Protein AF-A0A1V5QA98-F1 (afdb_monomer_lite)

Structure (mmCIF, N/CA/C/O backbone):
data_AF-A0A1V5QA98-F1
#
_entry.id   AF-A0A1V5QA98-F1
#
loop_
_atom_site.group_PDB
_atom_site.id
_atom_site.type_symbol
_atom_site.label_atom_id
_atom_site.label_alt_id
_atom_site.label_comp_id
_atom_site.label_asym_id
_atom_site.label_entity_id
_atom_site.label_seq_id
_atom_site.pdbx_PDB_ins_code
_atom_site.Cartn_x
_atom_site.Cartn_y
_atom_site.Cartn_z
_atom_site.occupancy
_atom_site.B_iso_or_equiv
_atom_site.auth_seq_id
_atom_site.auth_comp_id
_atom_site.auth_asym_id
_atom_site.auth_atom_id
_atom_site.pdbx_PDB_model_num
ATOM 1 N N . MET A 1 1 ? -113.337 17.064 33.223 1.00 48.50 1 MET A N 1
ATOM 2 C CA . MET A 1 1 ? -112.033 17.639 33.622 1.00 48.50 1 MET A CA 1
ATOM 3 C C . MET A 1 1 ? -111.839 17.392 35.111 1.00 48.50 1 MET A C 1
ATOM 5 O O . MET A 1 1 ? -112.573 17.973 35.890 1.00 48.50 1 MET A O 1
ATOM 9 N N . SER A 1 2 ? -110.943 16.569 35.632 1.00 51.41 2 SER A N 1
ATOM 10 C CA . SER A 1 2 ? -110.133 15.436 35.157 1.00 51.41 2 SER A CA 1
ATOM 11 C C . SER A 1 2 ? -109.313 15.056 36.398 1.00 51.41 2 SER A C 1
ATOM 13 O O . SER A 1 2 ? -108.539 15.892 36.869 1.00 51.41 2 SER A O 1
ATOM 15 N N . GLU A 1 3 ? -109.482 13.854 36.958 1.00 57.75 3 GLU A N 1
ATOM 16 C CA . GLU A 1 3 ? -108.730 13.384 38.144 1.00 57.75 3 GLU A CA 1
ATOM 17 C C . GLU A 1 3 ? -107.205 13.443 37.961 1.00 57.75 3 GLU A C 1
ATOM 19 O O . GLU A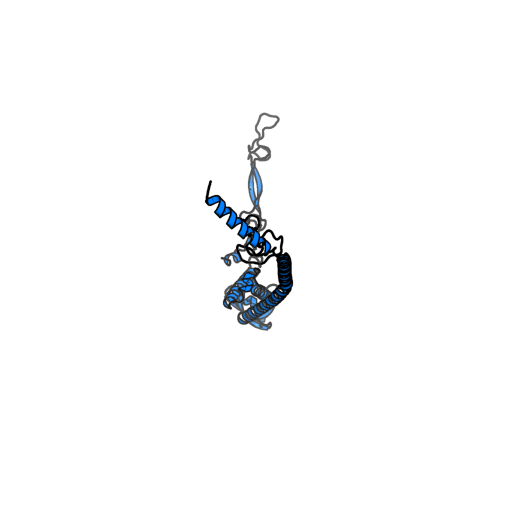 1 3 ? -106.477 13.658 38.928 1.00 57.75 3 GLU A O 1
ATOM 24 N N . GLN A 1 4 ? -106.720 13.392 36.717 1.00 56.00 4 GLN A N 1
ATOM 25 C CA . GLN A 1 4 ? -105.300 13.560 36.392 1.00 56.00 4 GLN A CA 1
ATOM 26 C C . GLN A 1 4 ? -104.729 14.935 36.791 1.00 56.00 4 GLN A C 1
ATOM 28 O O . GLN A 1 4 ? -103.591 15.007 37.239 1.00 56.00 4 GLN A O 1
ATOM 33 N N . ALA A 1 5 ? -105.521 16.015 36.784 1.00 60.53 5 ALA A N 1
ATOM 34 C CA . ALA A 1 5 ? -105.021 17.344 37.166 1.00 60.53 5 ALA A CA 1
ATOM 35 C C . ALA A 1 5 ? -104.724 17.477 38.677 1.00 60.53 5 ALA A C 1
ATOM 37 O O . ALA A 1 5 ? -103.940 18.334 39.088 1.00 60.53 5 ALA A O 1
ATOM 38 N N . LYS A 1 6 ? -105.333 16.633 39.525 1.00 60.50 6 LYS A N 1
ATOM 39 C CA . LYS A 1 6 ? -105.073 16.633 40.976 1.00 60.50 6 LYS A CA 1
ATOM 40 C C . LYS A 1 6 ? -103.838 15.808 41.352 1.00 60.50 6 LYS A C 1
ATOM 42 O O . LYS A 1 6 ? -103.205 16.126 42.359 1.00 60.50 6 LYS A O 1
ATOM 47 N N . ALA A 1 7 ? -103.467 14.808 40.551 1.00 61.69 7 ALA A N 1
ATOM 48 C CA . ALA A 1 7 ? -102.253 14.023 40.777 1.00 61.69 7 ALA A CA 1
ATOM 49 C C . ALA A 1 7 ? -100.989 14.861 40.493 1.00 61.69 7 ALA A C 1
ATOM 51 O O . ALA A 1 7 ? -100.126 14.982 41.366 1.00 61.69 7 ALA A O 1
ATOM 52 N N . ASP A 1 8 ? -100.956 15.569 39.359 1.00 58.66 8 ASP A N 1
ATOM 53 C CA . ASP A 1 8 ? -99.806 16.394 38.947 1.00 58.66 8 ASP A CA 1
ATOM 54 C C . ASP A 1 8 ? -99.556 17.592 39.889 1.00 58.66 8 ASP A C 1
ATOM 56 O O . ASP A 1 8 ? -98.421 18.032 40.101 1.00 58.66 8 ASP A O 1
ATOM 60 N N . SER A 1 9 ? -100.614 18.107 40.524 1.00 60.09 9 SER A N 1
ATOM 61 C CA . SER A 1 9 ? -100.528 19.190 41.513 1.00 60.09 9 SER A CA 1
ATOM 62 C C . SER A 1 9 ? -99.804 18.773 42.800 1.00 60.09 9 SER A C 1
ATOM 64 O O . SER A 1 9 ? -99.110 19.598 43.405 1.00 60.09 9 SER A O 1
ATOM 66 N N . ASN A 1 10 ? -99.960 17.522 43.240 1.00 60.12 10 ASN A N 1
ATOM 67 C CA . ASN A 1 10 ? -99.417 17.066 44.520 1.00 60.12 10 ASN A CA 1
ATOM 68 C C . ASN A 1 10 ? -97.935 16.667 44.400 1.00 60.12 10 ASN A C 1
ATOM 70 O O . ASN A 1 10 ? -97.147 16.881 45.324 1.00 60.12 10 ASN A O 1
ATOM 74 N N . GLU A 1 11 ? -97.525 16.166 43.233 1.00 60.91 11 GLU A N 1
ATOM 75 C CA . GLU A 1 11 ? -96.131 15.812 42.960 1.00 60.91 11 GLU A CA 1
ATOM 76 C C . GLU A 1 11 ? -95.242 17.061 42.833 1.00 60.91 11 GLU A C 1
ATOM 78 O O . GLU A 1 11 ? -94.223 17.156 43.519 1.00 60.91 11 GLU A O 1
ATOM 83 N N . ASN A 1 12 ? -95.699 18.105 42.124 1.00 59.97 12 ASN A N 1
ATOM 84 C CA . ASN A 1 12 ? -94.989 19.393 42.040 1.00 59.97 12 ASN A CA 1
ATOM 85 C C . ASN A 1 12 ? -94.789 20.086 43.404 1.00 59.97 12 ASN A C 1
ATOM 87 O O . ASN A 1 12 ? -93.821 20.831 43.599 1.00 59.97 12 ASN A O 1
ATOM 91 N N . ARG A 1 13 ? -95.674 19.835 44.379 1.00 60.38 13 ARG A N 1
ATOM 92 C CA . ARG A 1 13 ? -95.563 20.405 45.732 1.00 60.38 13 ARG A CA 1
ATOM 93 C C . ARG A 1 13 ? -94.471 19.718 46.561 1.00 60.38 13 ARG A C 1
ATOM 95 O O . ARG A 1 13 ? -93.770 20.399 47.311 1.00 60.38 13 ARG A O 1
ATOM 102 N N . LYS A 1 14 ? -94.267 18.405 46.385 1.00 61.00 14 LYS A N 1
ATOM 103 C CA . LYS A 1 14 ? -93.170 17.658 47.031 1.00 61.00 14 LYS A CA 1
ATOM 104 C C . LYS A 1 14 ? -91.803 18.066 46.479 1.00 61.00 14 LYS A C 1
ATOM 106 O O . LYS A 1 14 ? -90.866 18.243 47.259 1.00 61.00 14 LYS A O 1
ATOM 111 N N . THR A 1 15 ? -91.702 18.303 45.172 1.00 59.44 15 THR A N 1
ATOM 112 C CA . THR A 1 15 ? -90.446 18.716 44.526 1.00 59.44 15 THR A CA 1
ATOM 113 C C . THR A 1 15 ? -89.974 20.091 45.015 1.00 59.44 15 THR A C 1
ATOM 115 O O . THR A 1 15 ? -88.791 20.274 45.304 1.00 59.44 15 THR A O 1
ATOM 118 N N . ASN A 1 16 ? -90.895 21.044 45.214 1.00 60.34 16 ASN A N 1
ATOM 119 C CA . ASN A 1 16 ? -90.561 22.373 45.746 1.00 60.34 16 ASN A CA 1
ATOM 120 C C . ASN A 1 16 ? -90.104 22.352 47.217 1.00 60.34 16 ASN A C 1
ATOM 122 O O . ASN A 1 16 ? -89.224 23.126 47.596 1.00 60.34 16 ASN A O 1
ATOM 126 N N . LEU A 1 17 ? -90.638 21.448 48.047 1.00 60.34 17 LEU A N 1
ATOM 127 C CA . LEU A 1 17 ? -90.219 21.325 49.451 1.00 60.34 17 LEU A CA 1
ATOM 128 C C . LEU A 1 17 ? -88.815 20.713 49.598 1.00 60.34 17 LEU A C 1
ATOM 130 O O . LEU A 1 17 ? -88.064 21.088 50.501 1.00 60.34 17 LEU A O 1
ATOM 134 N N . GLN A 1 18 ? -88.421 19.801 48.706 1.00 58.78 18 GLN A N 1
ATOM 135 C CA . GLN A 1 18 ? -87.079 19.203 48.730 1.00 58.78 18 GLN A CA 1
ATOM 136 C C . GLN A 1 18 ? -85.986 20.181 48.270 1.00 58.78 18 GLN A C 1
ATOM 138 O O . GLN A 1 18 ? -84.889 20.174 48.831 1.00 58.78 18 GLN A O 1
ATOM 143 N N . LEU A 1 19 ? -86.295 21.091 47.338 1.00 59.59 19 LEU A N 1
ATOM 144 C CA . LEU A 1 19 ? -85.376 22.151 46.895 1.00 59.59 19 LEU A CA 1
ATOM 145 C C . LEU A 1 19 ? -84.956 23.108 48.029 1.00 59.59 19 LEU A C 1
ATOM 147 O O . LEU A 1 19 ? -83.845 23.635 48.003 1.00 59.59 19 LEU A O 1
ATOM 151 N N . MET A 1 20 ? -85.787 23.280 49.062 1.00 63.19 20 MET A N 1
ATOM 152 C CA . MET A 1 20 ? -85.478 24.119 50.231 1.00 63.19 20 MET A CA 1
ATOM 153 C C . MET A 1 20 ? -84.418 23.512 51.168 1.00 63.19 20 MET A C 1
ATOM 155 O O . MET A 1 20 ? -83.737 24.244 51.887 1.00 63.19 20 MET A O 1
ATOM 159 N N . HIS A 1 21 ? -84.236 22.188 51.147 1.00 72.75 21 HIS A N 1
ATOM 160 C CA . HIS A 1 21 ? -83.342 21.485 52.074 1.00 72.75 21 HIS A CA 1
ATOM 161 C C . HIS A 1 21 ? -81.903 21.338 51.553 1.00 72.75 21 HIS A C 1
ATOM 163 O O . HIS A 1 21 ? -81.055 20.803 52.265 1.00 72.75 21 HIS A O 1
ATOM 169 N N . GLY A 1 22 ? -81.607 21.820 50.337 1.00 84.81 22 GLY A N 1
ATOM 170 C CA . GLY A 1 22 ? -80.257 21.778 49.766 1.00 84.81 22 GLY A CA 1
ATOM 171 C C . GLY A 1 22 ? -79.741 20.355 49.533 1.00 84.81 22 GLY A C 1
ATOM 172 O O . GLY A 1 22 ? -78.550 20.109 49.678 1.00 84.81 22 GLY A O 1
ATOM 173 N N . IL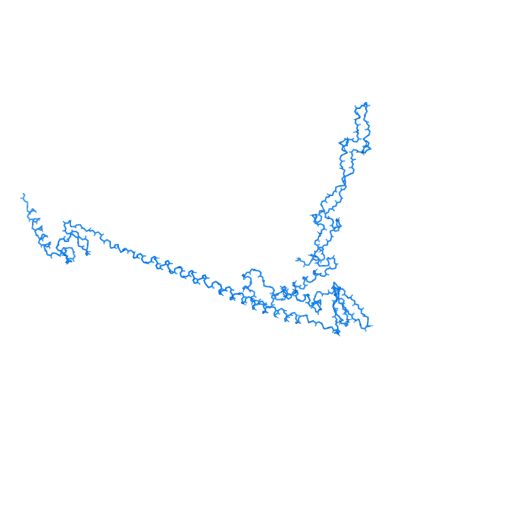E A 1 23 ? -80.621 19.395 49.225 1.00 90.19 23 ILE A N 1
ATOM 174 C CA . ILE A 1 23 ? -80.256 17.997 48.951 1.00 90.19 23 ILE A CA 1
ATOM 175 C C . ILE A 1 23 ? -80.616 17.668 47.502 1.00 90.19 23 ILE A C 1
ATOM 177 O O . ILE A 1 23 ? -81.712 17.968 47.035 1.00 90.19 23 ILE A O 1
ATOM 181 N N . CYS A 1 24 ? -79.689 17.051 46.768 1.00 88.06 24 CYS A N 1
ATOM 182 C CA . CYS A 1 24 ? -79.9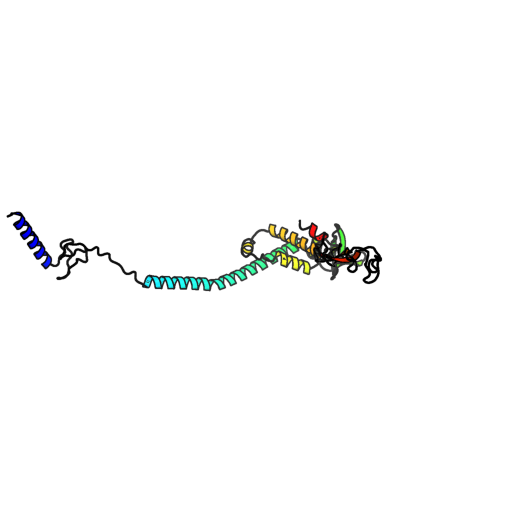08 16.670 45.377 1.00 88.06 24 CYS A CA 1
ATOM 183 C C . CYS A 1 24 ? -80.897 15.505 45.283 1.00 88.06 24 CYS A C 1
ATOM 185 O O . CYS A 1 24 ? -80.606 14.441 45.830 1.00 88.06 24 CYS A O 1
ATOM 187 N N . PRO A 1 25 ? -82.001 15.640 44.526 1.00 88.12 25 PRO A N 1
ATOM 188 C CA . PRO A 1 25 ? -83.010 14.588 44.439 1.00 88.12 25 PRO A CA 1
ATOM 189 C C . PRO A 1 25 ? -82.505 13.332 43.715 1.00 88.12 25 PRO A C 1
ATOM 191 O O . PRO A 1 25 ? -83.017 12.248 43.953 1.00 88.12 25 PRO A O 1
ATOM 194 N N . ALA A 1 26 ? -81.483 13.441 42.857 1.00 90.19 26 ALA A N 1
ATOM 195 C CA . ALA A 1 26 ? -80.964 12.281 42.128 1.00 90.19 26 ALA A CA 1
ATOM 196 C C . ALA A 1 26 ? -79.916 11.461 42.891 1.00 90.19 26 ALA A C 1
ATOM 198 O O . ALA A 1 26 ? -79.805 10.267 42.640 1.00 90.19 26 ALA A O 1
ATOM 199 N N . CYS A 1 27 ? -79.093 12.076 43.746 1.00 91.62 27 CYS A N 1
ATOM 200 C CA . CYS A 1 27 ? -77.969 11.377 44.393 1.00 91.62 27 CYS A CA 1
ATOM 201 C C . CYS A 1 27 ? -77.855 11.609 45.905 1.00 91.62 27 CYS A C 1
ATOM 203 O O . CYS A 1 27 ? -76.914 11.115 46.522 1.00 91.62 27 CYS A O 1
ATOM 205 N N . GLY A 1 28 ? -78.753 12.396 46.502 1.00 90.94 28 GLY A N 1
ATOM 206 C CA . GLY A 1 28 ? -78.770 12.676 47.940 1.00 90.94 28 GLY A CA 1
ATOM 207 C C . GLY A 1 28 ? -77.642 13.582 48.448 1.00 90.94 28 GLY A C 1
ATOM 208 O O . GLY A 1 28 ? -77.517 13.782 49.652 1.00 90.94 28 GLY A O 1
ATOM 209 N N . ALA A 1 29 ? -76.799 14.140 47.573 1.00 91.56 29 ALA A N 1
ATOM 210 C CA . ALA A 1 29 ? -75.710 15.022 47.995 1.00 91.56 29 ALA A CA 1
ATOM 211 C C . ALA A 1 29 ? -76.240 16.370 48.507 1.00 91.56 29 ALA A C 1
ATOM 213 O O . ALA A 1 29 ? -77.097 16.976 47.862 1.00 91.56 29 ALA A O 1
ATOM 214 N N . ARG A 1 30 ? -75.695 16.859 49.628 1.00 91.62 30 ARG A N 1
ATOM 215 C CA . ARG A 1 30 ? -75.955 18.218 50.125 1.00 91.62 30 ARG A CA 1
ATOM 216 C C . ARG A 1 30 ? -75.214 19.252 49.268 1.00 91.62 30 ARG A C 1
ATOM 218 O O . ARG A 1 30 ? -74.065 19.021 48.902 1.00 91.62 30 ARG A O 1
ATOM 225 N N . PHE A 1 31 ? -75.860 20.368 48.954 1.00 87.56 31 PHE A N 1
ATOM 226 C CA . PHE A 1 31 ? -75.283 21.509 48.242 1.00 87.56 31 PHE A CA 1
ATOM 227 C C . PHE A 1 31 ? -75.792 22.833 48.833 1.00 87.56 31 PHE A C 1
ATOM 229 O O . PHE A 1 31 ? -76.850 22.883 49.461 1.00 87.56 31 PHE A O 1
ATOM 236 N N . GLU A 1 32 ? -75.031 23.911 48.646 1.00 87.12 32 GLU A N 1
ATOM 237 C CA . GLU A 1 32 ? -75.364 25.234 49.188 1.00 87.12 32 GLU A CA 1
ATOM 238 C C . GLU A 1 32 ? -76.615 25.831 48.529 1.00 87.12 32 GLU A C 1
ATOM 240 O O . GLU A 1 32 ? -76.865 25.645 47.331 1.00 87.12 32 GLU A O 1
ATOM 245 N N . ARG A 1 33 ? -77.416 26.573 49.309 1.00 82.94 33 ARG A N 1
ATOM 246 C CA . ARG A 1 33 ? -78.655 27.201 48.823 1.00 82.94 33 ARG A CA 1
ATOM 247 C C . ARG A 1 33 ? -78.352 28.099 47.619 1.00 82.94 33 ARG A C 1
ATOM 249 O O . ARG A 1 33 ? -77.487 28.960 47.686 1.00 82.94 33 ARG A O 1
ATOM 256 N N . GLY A 1 34 ? -79.083 27.894 46.524 1.00 84.06 34 GLY A N 1
ATOM 257 C CA . GLY A 1 34 ? -78.890 28.623 45.264 1.00 84.06 34 GLY A CA 1
ATOM 258 C C . GLY A 1 34 ? -78.064 27.882 44.207 1.00 84.06 34 GLY A C 1
ATOM 259 O O . GLY A 1 34 ? -78.060 28.302 43.051 1.00 84.06 34 GLY A O 1
ATOM 260 N N . THR A 1 35 ? -77.437 26.749 44.541 1.00 86.88 35 THR A N 1
ATOM 261 C CA . THR A 1 35 ? -76.707 25.941 43.551 1.00 86.88 35 THR A CA 1
ATOM 262 C C . THR A 1 35 ? -77.676 25.307 42.546 1.00 86.88 35 THR A C 1
ATOM 264 O O . THR A 1 35 ? -78.580 24.560 42.915 1.00 86.88 35 THR A O 1
ATOM 267 N N . ILE A 1 36 ? -77.484 25.595 41.255 1.00 90.06 36 ILE A N 1
ATOM 268 C CA . ILE A 1 36 ? -78.380 25.141 40.175 1.00 90.06 36 ILE A CA 1
ATOM 269 C C . ILE A 1 36 ? -78.005 23.740 39.667 1.00 90.06 36 ILE A C 1
ATOM 271 O O . ILE A 1 36 ? -78.862 23.037 39.139 1.00 90.06 36 ILE A O 1
ATOM 275 N N . ILE A 1 37 ? -76.750 23.306 39.822 1.00 90.94 37 ILE A N 1
ATOM 276 C CA . ILE A 1 37 ? -76.247 22.027 39.299 1.00 90.94 37 ILE A CA 1
ATOM 277 C C . ILE A 1 37 ? -75.548 21.249 40.413 1.00 90.94 37 ILE A C 1
ATOM 279 O O . ILE A 1 37 ? -74.638 21.759 41.060 1.00 90.94 37 ILE A O 1
ATOM 283 N N . CYS A 1 38 ? -75.935 19.990 40.623 1.00 88.62 38 CYS A N 1
ATOM 284 C CA . CYS A 1 38 ? -75.256 19.119 41.573 1.00 88.62 38 CYS A CA 1
ATOM 285 C C . CYS A 1 38 ? -73.865 18.740 41.051 1.00 88.62 38 CYS A C 1
ATOM 287 O O . CYS A 1 38 ? -73.748 18.020 40.062 1.00 88.62 38 CYS A O 1
ATOM 289 N N . ILE A 1 39 ? -72.814 19.148 41.762 1.00 87.62 39 ILE A N 1
ATOM 290 C CA . ILE A 1 39 ? -71.413 18.875 41.391 1.00 87.62 39 ILE A CA 1
ATOM 291 C C . ILE A 1 39 ? -71.108 17.364 41.389 1.00 87.62 39 ILE A C 1
ATOM 293 O O . ILE A 1 39 ? -70.242 16.903 40.654 1.00 87.62 39 ILE A O 1
ATOM 297 N N . ARG A 1 40 ? -71.846 16.566 42.177 1.00 88.12 40 ARG A N 1
ATOM 298 C CA . ARG A 1 40 ? -71.600 15.122 42.311 1.00 88.12 40 ARG A CA 1
ATOM 299 C C . ARG A 1 40 ? -72.166 14.290 41.158 1.00 88.12 40 ARG A C 1
ATOM 301 O O . ARG A 1 40 ? -71.572 13.280 40.806 1.00 88.12 40 ARG A O 1
ATOM 308 N N . CYS A 1 41 ? -73.321 14.664 40.604 1.00 90.12 41 CYS A N 1
ATOM 309 C CA . CYS A 1 41 ? -74.001 13.866 39.570 1.00 90.12 41 CYS A CA 1
ATOM 310 C C . CYS A 1 41 ? -74.356 14.640 38.291 1.00 90.12 41 CYS A C 1
ATOM 312 O O . CYS A 1 41 ? -74.926 14.060 37.368 1.00 90.12 41 CYS A O 1
ATOM 314 N N . GLY A 1 42 ? -74.066 15.942 38.236 1.00 90.00 42 GLY A N 1
ATOM 315 C CA . GLY A 1 42 ? -74.329 16.803 37.083 1.00 90.00 42 GLY A CA 1
ATOM 316 C C . GLY A 1 42 ? -75.802 17.168 36.867 1.00 90.00 42 GLY A C 1
ATOM 317 O O . GLY A 1 42 ? -76.128 17.792 35.860 1.00 90.00 42 GLY A O 1
ATOM 318 N N . LEU A 1 43 ? -76.721 16.794 37.767 1.00 91.62 43 LEU A N 1
ATOM 319 C CA . LEU A 1 43 ? -78.140 17.134 37.623 1.00 91.62 43 LEU A CA 1
ATOM 320 C C . LEU A 1 43 ? -78.369 18.632 37.844 1.00 91.62 43 LEU A C 1
ATOM 322 O O . LEU A 1 43 ? -78.053 19.154 38.913 1.00 91.62 43 LEU A O 1
ATOM 326 N N . ASN A 1 44 ? -78.997 19.298 36.879 1.00 91.94 44 ASN A N 1
ATOM 327 C CA . ASN A 1 44 ? -79.533 20.635 37.071 1.00 91.94 44 ASN A CA 1
ATOM 328 C C . ASN A 1 44 ? -80.875 20.557 37.802 1.00 91.94 44 ASN A C 1
ATOM 330 O O . ASN A 1 44 ? -81.857 20.045 37.268 1.00 91.94 44 ASN A O 1
ATOM 334 N N . VAL A 1 45 ? -80.909 21.062 39.032 1.00 87.81 45 VAL A N 1
ATOM 335 C CA . VAL A 1 45 ? -82.064 20.937 39.932 1.00 87.81 45 VAL A CA 1
ATOM 336 C C . VAL A 1 45 ? -83.250 21.792 39.485 1.00 87.81 45 VAL A C 1
ATOM 338 O O . VAL A 1 45 ? -84.375 21.490 39.863 1.00 87.81 45 VAL A O 1
ATOM 341 N N . LYS A 1 46 ? -83.023 22.825 38.658 1.00 88.25 46 LYS A N 1
ATOM 342 C CA . LYS A 1 46 ? -84.102 23.647 38.087 1.00 88.25 46 LYS A CA 1
ATOM 343 C C . LYS A 1 46 ? -84.741 23.006 36.858 1.00 88.25 46 LYS A C 1
ATOM 345 O O . LYS A 1 46 ? -85.944 23.130 36.677 1.00 88.25 46 LYS A O 1
ATOM 350 N N . THR A 1 47 ? -83.950 22.371 35.992 1.00 89.62 47 THR A N 1
ATOM 351 C CA . THR A 1 47 ? -84.440 21.866 34.693 1.00 89.62 47 THR A CA 1
ATOM 352 C C . THR A 1 47 ? -84.627 20.352 34.641 1.00 89.62 47 THR A C 1
ATOM 354 O O . THR A 1 47 ? -85.156 19.846 33.656 1.00 89.62 47 THR A O 1
ATOM 357 N N . GLY A 1 48 ? -84.143 19.611 35.641 1.00 89.50 48 GLY A N 1
ATOM 358 C CA . GLY A 1 48 ? -84.148 18.145 35.664 1.00 89.50 48 GLY A CA 1
ATOM 359 C C . GLY A 1 48 ? -83.171 17.489 34.678 1.00 89.50 48 GLY A C 1
ATOM 360 O O . GLY A 1 48 ? -83.028 16.268 34.673 1.00 89.50 48 GLY A O 1
ATOM 361 N N . LYS A 1 49 ? -82.459 18.266 33.848 1.00 92.44 49 LYS A N 1
ATOM 362 C CA . LYS A 1 49 ? -81.508 17.737 32.860 1.00 92.44 49 LYS A CA 1
ATOM 363 C C . LYS A 1 49 ? -80.153 17.447 33.507 1.00 92.44 49 LYS A C 1
ATOM 365 O O . LYS A 1 49 ? -79.639 18.253 34.283 1.00 92.44 49 LYS A O 1
ATOM 370 N N . ARG A 1 50 ? -79.547 16.305 33.172 1.00 89.00 50 ARG A N 1
ATOM 371 C CA . ARG A 1 50 ? -78.170 15.972 33.572 1.00 89.00 50 ARG A CA 1
ATOM 372 C C . ARG A 1 50 ? -77.179 16.564 32.578 1.00 89.00 50 ARG A C 1
ATOM 374 O O . ARG A 1 50 ? -77.263 16.298 31.383 1.00 89.00 50 ARG A O 1
ATOM 381 N N . PHE A 1 51 ? -76.219 17.322 33.084 1.00 86.12 51 PHE A N 1
ATOM 382 C CA . PHE A 1 51 ? -75.046 17.745 32.338 1.00 86.12 51 PHE A CA 1
ATOM 383 C C . PHE A 1 51 ? -73.946 16.703 32.530 1.00 86.12 51 PHE A C 1
ATOM 385 O O . PHE A 1 51 ? -73.652 16.303 33.656 1.00 86.12 51 PHE A O 1
ATOM 392 N N . GLN A 1 52 ? -73.324 16.258 31.438 1.00 82.44 52 GLN A N 1
ATOM 393 C CA . GLN A 1 52 ? -72.106 15.457 31.528 1.00 82.44 52 GLN A CA 1
ATOM 394 C C . GLN A 1 52 ? -70.952 16.370 31.947 1.00 82.44 52 GLN A C 1
ATOM 396 O O . GLN A 1 52 ? -70.257 16.948 31.113 1.00 82.44 52 GLN A O 1
ATOM 401 N N . THR A 1 53 ? -70.744 16.512 33.253 1.00 70.19 53 THR A N 1
ATOM 402 C CA . THR A 1 53 ? -69.552 17.159 33.796 1.00 70.19 53 THR A CA 1
ATOM 403 C C . THR A 1 53 ? -68.369 16.213 33.603 1.00 70.19 53 THR A C 1
ATOM 405 O O . THR A 1 53 ? -68.087 15.366 34.449 1.00 70.19 53 THR A O 1
ATOM 408 N N . ARG A 1 54 ? -67.678 16.307 32.461 1.00 74.38 54 ARG A N 1
ATOM 409 C CA . ARG A 1 54 ? -66.348 15.704 32.333 1.00 74.38 54 ARG A CA 1
ATOM 410 C C . ARG A 1 54 ? -65.379 16.595 33.094 1.00 74.38 54 ARG A C 1
ATOM 412 O O . ARG A 1 54 ? -65.170 17.742 32.704 1.00 74.38 54 ARG A O 1
ATOM 419 N N . PHE A 1 55 ? -64.794 16.073 34.168 1.00 69.69 55 PHE A N 1
ATOM 420 C CA . PHE A 1 55 ? -63.649 16.709 34.807 1.00 69.69 55 PHE A CA 1
ATOM 421 C C . PHE A 1 55 ? -62.514 16.768 33.780 1.00 69.69 55 PHE A C 1
ATOM 423 O O . PHE A 1 55 ? -61.819 15.783 33.539 1.00 69.69 55 PHE A O 1
ATOM 430 N N . ARG A 1 56 ? -62.352 17.919 33.124 1.00 62.47 56 ARG A N 1
ATOM 431 C CA . ARG A 1 56 ? -61.134 18.235 32.383 1.00 62.47 56 ARG A CA 1
ATOM 432 C C . ARG A 1 56 ? -60.105 18.616 33.439 1.00 62.47 56 ARG A C 1
ATOM 434 O O . ARG A 1 56 ? -60.037 19.766 33.854 1.00 62.47 56 ARG A O 1
ATOM 441 N N . ALA A 1 57 ? -59.352 17.632 33.923 1.00 65.00 57 ALA A N 1
ATOM 442 C CA . ALA A 1 57 ? -58.094 17.941 34.579 1.00 65.00 57 ALA A CA 1
ATOM 443 C C . ALA A 1 57 ? -57.234 18.634 33.517 1.00 65.00 57 ALA A C 1
ATOM 445 O O . ALA A 1 57 ? -56.840 17.997 32.538 1.00 65.00 57 ALA A O 1
ATOM 446 N N . GLU A 1 58 ? -57.025 19.946 33.641 1.00 62.69 58 GLU A N 1
ATOM 447 C CA . GLU A 1 58 ? -56.032 20.616 32.811 1.00 62.69 58 GLU A CA 1
ATOM 448 C C . GLU A 1 58 ? -54.698 19.911 33.065 1.00 62.69 58 GLU A C 1
ATOM 450 O O . GLU A 1 58 ? -54.266 19.825 34.222 1.00 62.69 58 GLU A O 1
ATOM 455 N N . PRO A 1 59 ? -54.062 19.328 32.033 1.00 61.19 59 PRO A N 1
ATOM 456 C CA . PRO A 1 59 ? -52.774 18.692 32.220 1.00 61.19 59 PRO A CA 1
ATOM 457 C C . PRO A 1 59 ? -51.820 19.766 32.738 1.00 61.19 59 PRO A C 1
ATOM 459 O O . PRO A 1 59 ? -51.525 20.731 32.033 1.00 61.19 59 PRO A O 1
ATOM 462 N N . ARG A 1 60 ? -51.382 19.621 33.997 1.00 62.28 60 ARG A N 1
ATOM 463 C CA . ARG A 1 60 ? -50.411 20.505 34.653 1.00 62.28 60 ARG A CA 1
ATOM 464 C C . ARG A 1 60 ? -49.259 20.759 33.677 1.00 62.28 60 ARG A C 1
ATOM 466 O O . ARG A 1 60 ? -48.481 19.849 33.392 1.00 62.28 60 ARG A O 1
ATOM 473 N N . GLN A 1 61 ? -49.146 21.992 33.179 1.00 69.75 61 GLN A N 1
ATOM 474 C CA . GLN A 1 61 ? -48.172 22.391 32.149 1.00 69.75 61 GLN A CA 1
ATOM 475 C C . GLN A 1 61 ? -46.712 22.066 32.527 1.00 69.75 61 GLN A C 1
ATOM 477 O O . GLN A 1 61 ? -45.866 21.901 31.650 1.00 69.75 61 GLN A O 1
ATOM 482 N N . TRP A 1 62 ? -46.435 21.875 33.820 1.00 71.88 62 TRP A N 1
ATOM 483 C CA . TRP A 1 62 ? -45.144 21.440 34.353 1.00 71.88 62 TRP A CA 1
ATOM 484 C C . TRP A 1 62 ? -44.630 20.121 33.752 1.00 71.88 62 TRP A C 1
ATOM 486 O O . TRP A 1 62 ? -43.421 19.971 33.591 1.00 71.88 62 TRP A O 1
ATOM 496 N N . GLY A 1 63 ? -45.505 19.190 33.351 1.00 77.19 63 GLY A N 1
ATOM 497 C CA . GLY A 1 63 ? -45.074 17.895 32.803 1.00 77.19 63 GLY A CA 1
ATOM 498 C C . GLY A 1 63 ? -44.229 18.011 31.526 1.00 77.19 63 GLY A C 1
ATOM 499 O O . GLY A 1 63 ? -43.285 17.248 31.336 1.00 77.19 63 GLY A O 1
ATOM 500 N N . ARG A 1 64 ? -44.510 19.006 30.671 1.00 81.88 64 ARG A N 1
ATOM 501 C CA . ARG A 1 64 ? -43.742 19.233 29.434 1.00 81.88 64 ARG A CA 1
ATOM 502 C C . ARG A 1 64 ? -42.382 19.874 29.698 1.00 81.88 64 ARG A C 1
ATOM 504 O O . ARG A 1 64 ? -41.405 19.477 29.072 1.00 81.88 64 ARG A O 1
ATOM 511 N N . ALA A 1 65 ? -42.316 20.823 30.630 1.00 85.31 65 ALA A N 1
ATOM 512 C CA . ALA A 1 65 ? -41.062 21.476 30.997 1.00 85.31 65 ALA A CA 1
ATOM 513 C C . ALA A 1 65 ? -40.079 20.481 31.636 1.00 85.31 65 ALA A C 1
ATOM 515 O O . ALA A 1 65 ? -38.908 20.456 31.266 1.00 85.31 65 ALA A O 1
ATOM 516 N N . PHE A 1 66 ? -40.568 19.603 32.520 1.00 87.75 66 PHE A N 1
ATOM 517 C CA . PHE A 1 66 ? -39.741 18.547 33.107 1.00 87.75 66 PHE A CA 1
ATOM 518 C C . PHE A 1 66 ? -39.224 17.554 32.067 1.00 87.75 66 PHE A C 1
ATOM 520 O O . PHE A 1 66 ? -38.040 17.225 32.087 1.00 87.75 66 PHE A O 1
ATOM 527 N N . LEU A 1 67 ? -40.074 17.112 31.134 1.00 88.94 67 LEU A N 1
ATOM 528 C CA . LEU A 1 67 ? -39.636 16.234 30.047 1.00 88.94 67 LEU A CA 1
ATOM 529 C C . LEU A 1 67 ? -38.561 16.904 29.184 1.00 88.94 67 LEU A C 1
ATOM 531 O O . LEU A 1 67 ? -37.533 16.290 28.917 1.00 88.94 67 LEU A O 1
ATOM 535 N N . ALA A 1 68 ? -38.752 18.169 28.800 1.00 90.94 68 ALA A N 1
ATOM 536 C CA . ALA A 1 68 ? -37.765 18.905 28.011 1.00 90.94 68 ALA A CA 1
ATOM 537 C C . ALA A 1 68 ? -36.420 19.045 28.747 1.00 90.94 68 ALA A C 1
ATOM 539 O O . ALA A 1 68 ? -35.370 18.775 28.164 1.00 90.94 68 ALA A O 1
ATOM 540 N N . ALA A 1 69 ? -36.445 19.402 30.035 1.00 93.31 69 ALA A N 1
ATOM 541 C CA . ALA A 1 69 ? -35.240 19.504 30.854 1.00 93.31 69 ALA A CA 1
ATOM 542 C C . ALA A 1 69 ? -34.524 18.151 31.007 1.00 93.31 69 ALA A C 1
ATOM 544 O O . ALA A 1 69 ? -33.301 18.088 30.905 1.00 93.31 69 ALA A O 1
ATOM 545 N N . PHE A 1 70 ? -35.276 17.062 31.190 1.00 94.38 70 PHE A N 1
ATOM 546 C CA . PHE A 1 70 ? -34.719 15.712 31.263 1.00 94.38 70 PHE A CA 1
ATOM 547 C C . PHE A 1 70 ? -34.034 15.305 29.953 1.00 94.38 70 PHE A C 1
ATOM 549 O O . PHE A 1 70 ? -32.892 14.852 29.978 1.00 94.38 70 PHE A O 1
ATOM 556 N N . PHE A 1 71 ? -34.680 15.520 28.803 1.00 95.62 71 PHE A N 1
ATOM 557 C CA . PHE A 1 71 ? -34.073 15.234 27.499 1.00 95.62 71 PHE A CA 1
ATOM 558 C C . PHE A 1 71 ? -32.798 16.051 27.269 1.00 95.62 71 PHE A C 1
ATOM 560 O O . PHE A 1 71 ? -31.792 15.490 26.838 1.00 95.62 71 PHE A O 1
ATOM 567 N N . LEU A 1 72 ? -32.802 17.344 27.607 1.00 96.12 72 LEU A N 1
ATOM 568 C CA . LEU A 1 72 ? -31.606 18.185 27.515 1.00 96.12 72 LEU A CA 1
ATOM 569 C C . LEU A 1 72 ? -30.475 17.675 28.414 1.00 96.12 72 LEU A C 1
ATOM 571 O O . LEU A 1 72 ? -29.327 17.637 27.975 1.00 96.12 72 LEU A O 1
ATOM 575 N N . ALA A 1 73 ? -30.785 17.229 29.632 1.00 95.44 73 ALA A N 1
ATOM 576 C CA . ALA A 1 73 ? -29.797 16.642 30.532 1.00 95.44 73 ALA A CA 1
ATOM 577 C C . ALA A 1 73 ? -29.216 15.330 29.975 1.00 95.44 73 ALA A C 1
ATOM 579 O O . ALA A 1 73 ? -28.000 15.152 29.987 1.00 95.44 73 ALA A O 1
ATOM 580 N N . VAL A 1 74 ? -30.050 14.436 29.431 1.00 95.81 74 VAL A N 1
ATOM 581 C CA . VAL A 1 74 ? -29.593 13.181 28.805 1.00 95.81 74 VAL A CA 1
ATOM 582 C C . VAL A 1 74 ? -28.694 13.461 27.600 1.00 95.81 74 VAL A C 1
ATOM 584 O O . VAL A 1 74 ? -27.626 12.862 27.485 1.00 95.81 74 VAL A O 1
ATOM 587 N N . VAL A 1 75 ? -29.078 14.404 26.735 1.00 96.56 75 VAL A N 1
ATOM 588 C CA . VAL A 1 75 ? -28.256 14.817 25.587 1.00 96.56 75 VAL A CA 1
ATOM 589 C C . VAL A 1 75 ? -26.936 15.424 26.060 1.00 96.56 75 VAL A C 1
ATOM 591 O O . VAL A 1 75 ? -25.887 15.058 25.539 1.00 96.56 75 VAL A O 1
ATOM 594 N N . ALA A 1 76 ? -26.950 16.287 27.078 1.00 94.81 76 ALA A N 1
ATOM 595 C CA . ALA A 1 76 ? -25.731 16.872 27.631 1.00 94.81 76 ALA A CA 1
ATOM 596 C C . ALA A 1 76 ? -24.784 15.803 28.205 1.00 94.81 76 ALA A C 1
ATOM 598 O O . ALA A 1 76 ? -23.582 15.858 27.954 1.00 94.81 76 ALA A O 1
ATOM 599 N N . VAL A 1 77 ? -25.310 14.798 28.916 1.00 95.38 77 VAL A N 1
ATOM 600 C CA . VAL A 1 77 ? -24.518 13.669 29.436 1.00 95.38 77 VAL A CA 1
ATOM 601 C C . VAL A 1 77 ? -23.955 12.812 28.301 1.00 95.38 77 VAL A C 1
ATOM 603 O O . VAL A 1 77 ? -22.779 12.451 28.348 1.00 95.38 77 VAL A O 1
ATOM 606 N N . ALA A 1 78 ? -24.751 12.522 27.269 1.00 94.00 78 ALA A N 1
ATOM 607 C CA . ALA A 1 78 ? -24.299 11.777 26.097 1.00 94.00 78 ALA A CA 1
ATOM 608 C C . ALA A 1 78 ? -23.193 12.531 25.340 1.00 94.00 78 ALA A C 1
ATOM 610 O O . ALA A 1 78 ? -22.163 11.954 25.014 1.00 94.00 78 ALA A O 1
ATOM 611 N N . VAL A 1 79 ? -23.347 13.838 25.126 1.00 95.00 79 VAL A N 1
ATOM 612 C CA . VAL A 1 79 ? -22.325 14.671 24.473 1.00 95.00 79 VAL A CA 1
ATOM 613 C C . VAL A 1 79 ? -21.063 14.773 25.335 1.00 95.00 79 VAL A C 1
ATOM 615 O O . VAL A 1 79 ? -19.953 14.672 24.818 1.00 95.00 79 VAL A O 1
ATOM 618 N N . ALA A 1 80 ? -21.203 14.906 26.656 1.00 92.75 80 ALA A N 1
ATOM 619 C CA . ALA A 1 80 ? -20.070 14.967 27.578 1.00 92.75 80 ALA A CA 1
ATOM 620 C C . ALA A 1 80 ? -19.328 13.624 27.733 1.00 92.75 80 ALA A C 1
ATOM 622 O O . ALA A 1 80 ? -18.164 13.613 28.150 1.00 92.75 80 ALA A O 1
ATOM 623 N N . SER A 1 81 ? -19.961 12.489 27.414 1.00 92.06 81 SER A N 1
ATOM 624 C CA . SER A 1 81 ? -19.321 11.169 27.461 1.00 92.06 81 SER A CA 1
ATOM 625 C C . SER A 1 81 ? -18.547 10.830 26.184 1.00 92.06 81 SER A C 1
ATOM 627 O O . SER A 1 81 ? -17.543 10.122 26.279 1.00 92.06 81 SER A O 1
ATOM 629 N N . VAL A 1 82 ? -18.914 11.402 25.027 1.00 93.81 82 VAL A N 1
ATOM 630 C CA . VAL A 1 82 ? -18.195 11.233 23.748 1.00 93.81 82 VAL A CA 1
ATOM 631 C C . VAL A 1 82 ? -16.678 11.451 23.875 1.00 93.81 82 VAL A C 1
ATOM 633 O O . VAL A 1 82 ? -15.943 10.530 23.529 1.00 93.81 82 VAL A O 1
ATOM 636 N N . PRO A 1 83 ? -16.147 12.571 24.410 1.00 92.50 83 PRO A N 1
ATOM 637 C CA . PRO A 1 83 ? -14.697 12.782 24.469 1.00 92.50 83 PRO A CA 1
ATOM 638 C C . PRO A 1 83 ? -13.975 11.791 25.394 1.00 92.50 83 PRO A C 1
ATOM 640 O O . PRO A 1 83 ? -12.826 11.434 25.133 1.00 92.50 83 PRO A O 1
ATOM 643 N N . ARG A 1 84 ? -14.638 11.308 26.457 1.00 92.12 84 ARG A N 1
ATOM 644 C CA . ARG A 1 84 ? -14.087 10.237 27.305 1.00 92.12 84 ARG A CA 1
ATOM 645 C C . ARG A 1 84 ? -14.047 8.911 26.551 1.00 92.12 84 ARG A C 1
ATOM 647 O O . ARG A 1 84 ? -13.032 8.225 26.610 1.00 92.12 84 ARG A O 1
ATOM 654 N N . GLY A 1 85 ? -15.116 8.592 25.819 1.00 93.12 85 GLY A N 1
ATOM 655 C CA . GLY A 1 85 ? -15.189 7.417 24.953 1.00 93.12 85 GLY A CA 1
ATOM 656 C C . GLY A 1 85 ? -14.120 7.437 23.861 1.00 93.12 85 GLY A C 1
ATOM 657 O O . GLY A 1 85 ? -13.441 6.436 23.673 1.00 93.12 85 GLY A O 1
ATOM 658 N N . VAL A 1 86 ? -13.903 8.587 23.215 1.00 91.81 86 VAL A N 1
ATOM 659 C CA . VAL A 1 86 ? -12.873 8.769 22.177 1.00 91.81 86 VAL A CA 1
ATOM 660 C C . VAL A 1 86 ? -11.468 8.568 22.746 1.00 91.81 86 VAL A C 1
ATOM 662 O O . VAL A 1 86 ? -10.723 7.759 22.209 1.00 91.81 86 VAL A O 1
ATOM 665 N N . ARG A 1 87 ? -11.113 9.206 23.871 1.00 93.00 87 ARG A N 1
ATOM 666 C CA . ARG A 1 87 ? -9.782 9.024 24.492 1.00 93.00 87 ARG A CA 1
ATOM 667 C C . ARG A 1 87 ? -9.531 7.598 24.976 1.00 93.00 87 ARG A C 1
ATOM 669 O O . ARG A 1 87 ? -8.412 7.095 24.866 1.00 93.00 87 ARG A O 1
ATOM 676 N N . TRP A 1 88 ? -10.559 6.960 25.536 1.00 92.81 88 TRP A N 1
ATOM 677 C CA . TRP A 1 88 ? -10.488 5.558 25.937 1.00 92.81 88 TRP A CA 1
ATOM 678 C C . TRP A 1 88 ? -10.284 4.658 24.715 1.00 92.81 88 TRP A C 1
ATOM 680 O O . TRP A 1 88 ? -9.408 3.795 24.729 1.00 92.81 88 TRP A O 1
ATOM 690 N N . TYR A 1 89 ? -11.030 4.912 23.639 1.00 88.19 89 TYR A N 1
ATOM 691 C CA . TYR A 1 89 ? -10.914 4.190 22.379 1.00 88.19 89 TYR A CA 1
ATOM 692 C C . TYR A 1 89 ? -9.528 4.367 21.746 1.00 88.19 89 TYR A C 1
ATOM 694 O O . TYR A 1 89 ? -8.889 3.374 21.432 1.00 88.19 89 TYR A O 1
ATOM 702 N N . GLU A 1 90 ? -9.010 5.592 21.634 1.00 90.56 90 GLU A N 1
ATOM 703 C CA . GLU A 1 90 ? -7.664 5.867 21.106 1.00 90.56 90 GLU A CA 1
ATOM 704 C C . GLU A 1 90 ? -6.573 5.144 21.904 1.00 90.56 90 GLU A C 1
ATOM 706 O O . GLU A 1 90 ? -5.724 4.469 21.323 1.00 90.56 90 GLU A O 1
ATOM 711 N N . SER A 1 91 ? -6.636 5.215 23.237 1.00 92.19 91 SER A N 1
ATOM 712 C CA . SER A 1 91 ? -5.706 4.494 24.116 1.00 92.19 91 SER A CA 1
ATOM 713 C C . SER A 1 91 ? -5.782 2.980 23.908 1.00 92.19 91 SER A C 1
ATOM 715 O O . SER A 1 91 ? -4.754 2.308 23.839 1.00 92.19 91 SER A O 1
ATOM 717 N N . ARG A 1 92 ? -6.998 2.432 23.779 1.00 90.12 92 ARG A N 1
ATOM 718 C CA . ARG A 1 92 ? -7.206 1.000 23.547 1.00 90.12 92 ARG A CA 1
ATOM 719 C C . ARG A 1 92 ? -6.697 0.571 22.174 1.00 90.12 92 ARG A C 1
ATOM 721 O O . ARG A 1 92 ? -6.087 -0.487 22.077 1.00 90.12 92 ARG A O 1
ATOM 728 N N . MET A 1 93 ? -6.911 1.387 21.145 1.00 87.19 93 MET A N 1
ATOM 729 C CA . MET A 1 93 ? -6.427 1.111 19.795 1.00 87.19 93 MET A CA 1
ATOM 730 C C . MET A 1 93 ? -4.902 1.117 19.732 1.00 87.19 93 MET A C 1
ATOM 732 O O . MET A 1 93 ? -4.336 0.207 19.139 1.00 87.19 93 MET A O 1
ATOM 736 N N . LYS A 1 94 ? -4.245 2.073 20.400 1.00 90.31 94 LYS A N 1
ATOM 737 C CA . LYS A 1 94 ? -2.782 2.104 20.492 1.00 90.31 94 LYS A CA 1
ATOM 738 C C . LYS A 1 94 ? -2.230 0.862 21.195 1.00 90.31 94 LYS A C 1
ATOM 740 O O . LYS A 1 94 ? -1.326 0.226 20.677 1.00 90.31 94 LYS A O 1
ATOM 745 N N . ALA A 1 95 ? -2.828 0.465 22.320 1.00 90.31 95 ALA A N 1
ATOM 746 C CA . ALA A 1 95 ? -2.416 -0.747 23.030 1.00 90.31 95 ALA A CA 1
ATOM 747 C C . ALA A 1 95 ? -2.570 -2.019 22.173 1.00 90.31 95 ALA A C 1
ATOM 749 O O . ALA A 1 95 ? -1.725 -2.905 22.234 1.00 90.31 95 ALA A O 1
ATOM 750 N N . LEU A 1 96 ? -3.634 -2.108 21.366 1.00 87.69 96 LEU A N 1
ATOM 751 C CA . LEU A 1 96 ? -3.832 -3.222 20.432 1.00 87.69 96 LEU A CA 1
ATOM 752 C C . LEU A 1 96 ? -2.816 -3.207 19.284 1.00 87.69 96 LEU A C 1
ATOM 754 O O .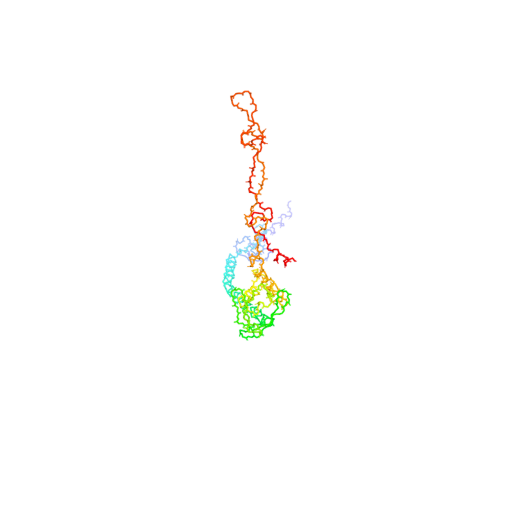 LEU A 1 96 ? -2.348 -4.267 18.875 1.00 87.69 96 LEU A O 1
ATOM 758 N N . GLU A 1 97 ? -2.477 -2.028 18.764 1.00 88.00 97 GLU A N 1
ATOM 759 C CA . GLU A 1 97 ? -1.442 -1.867 17.741 1.00 88.00 97 GLU A CA 1
ATOM 760 C C . GLU A 1 97 ? -0.066 -2.285 18.274 1.00 88.00 97 GLU A C 1
ATOM 762 O O . GLU A 1 97 ? 0.617 -3.070 17.619 1.00 88.00 97 GLU A O 1
ATOM 767 N N . ASP A 1 98 ? 0.289 -1.861 19.491 1.00 91.12 98 ASP A N 1
ATOM 768 C CA . ASP A 1 98 ? 1.528 -2.249 20.175 1.00 91.12 98 ASP A CA 1
ATOM 769 C C . ASP A 1 98 ? 1.583 -3.776 20.412 1.00 91.12 98 ASP A C 1
ATOM 771 O O . ASP A 1 98 ? 2.600 -4.424 20.154 1.00 91.12 98 ASP A O 1
ATOM 775 N N . GLU A 1 99 ? 0.472 -4.385 20.843 1.00 90.75 99 GLU A N 1
ATOM 776 C CA . GLU A 1 99 ? 0.366 -5.837 21.048 1.00 90.75 99 GLU A CA 1
ATOM 777 C C . GLU A 1 99 ? 0.476 -6.621 19.729 1.00 90.75 99 GLU A C 1
ATOM 779 O O . GLU A 1 99 ? 1.097 -7.687 19.672 1.00 90.75 99 GLU A O 1
ATOM 784 N N . ARG A 1 100 ? -0.121 -6.113 18.644 1.00 88.19 100 ARG A N 1
ATOM 785 C CA . ARG A 1 100 ? 0.002 -6.723 17.315 1.00 88.19 100 ARG A CA 1
ATOM 786 C C . ARG A 1 100 ? 1.422 -6.579 16.783 1.00 88.19 100 ARG A C 1
ATOM 788 O O . ARG A 1 100 ? 1.970 -7.559 16.294 1.00 88.19 100 ARG A O 1
ATOM 795 N N . TYR A 1 101 ? 2.030 -5.404 16.928 1.00 91.94 101 TYR A N 1
ATOM 796 C CA . TYR A 1 101 ? 3.421 -5.165 16.554 1.00 91.94 101 TYR A CA 1
ATOM 797 C C . TYR A 1 101 ? 4.362 -6.152 17.254 1.00 91.94 101 TYR A C 1
ATOM 799 O O . TYR A 1 101 ? 5.156 -6.810 16.587 1.00 91.94 101 TYR A O 1
ATOM 807 N N . ALA A 1 102 ? 4.218 -6.333 18.572 1.00 93.19 102 ALA A N 1
ATOM 808 C CA . ALA A 1 102 ? 5.023 -7.288 19.334 1.00 93.19 102 ALA A CA 1
ATOM 809 C C . ALA A 1 102 ? 4.847 -8.736 18.841 1.00 93.19 102 ALA A C 1
ATOM 811 O O . ALA A 1 102 ? 5.827 -9.473 18.732 1.00 93.19 102 ALA A O 1
ATOM 812 N N . ARG A 1 103 ? 3.618 -9.143 18.491 1.00 91.56 103 ARG A N 1
ATOM 813 C CA . ARG A 1 103 ? 3.345 -10.474 17.922 1.00 91.56 103 ARG A CA 1
ATOM 814 C C . ARG A 1 103 ? 3.962 -10.666 16.540 1.00 91.56 103 ARG A C 1
ATOM 816 O O . ARG A 1 103 ? 4.610 -11.685 16.317 1.00 91.56 103 ARG A O 1
ATOM 823 N N . VAL A 1 104 ? 3.803 -9.694 15.637 1.00 90.44 104 VAL A N 1
ATOM 824 C CA . VAL A 1 104 ? 4.436 -9.721 14.306 1.00 90.44 104 VAL A CA 1
ATOM 825 C C . VAL A 1 104 ? 5.954 -9.793 14.459 1.00 90.44 104 VAL A C 1
ATOM 827 O O . VAL A 1 104 ? 6.591 -10.591 13.779 1.00 90.44 104 VAL A O 1
ATOM 830 N N . LEU A 1 105 ? 6.536 -9.012 15.376 1.00 93.81 105 LEU A N 1
ATOM 831 C CA . LEU A 1 105 ? 7.971 -9.017 15.643 1.00 93.81 105 LEU A CA 1
ATOM 832 C C . LEU A 1 105 ? 8.456 -10.383 16.131 1.00 93.81 105 LEU A C 1
ATOM 834 O O . LEU A 1 105 ? 9.373 -10.939 15.532 1.00 93.81 105 LEU A O 1
ATOM 838 N N . ALA A 1 106 ? 7.813 -10.954 17.151 1.00 93.38 106 ALA A N 1
ATOM 839 C CA . ALA A 1 106 ? 8.167 -12.275 17.665 1.00 93.38 106 ALA A CA 1
ATOM 840 C C . ALA A 1 106 ? 8.036 -13.365 16.585 1.00 93.38 106 ALA A C 1
ATOM 842 O O . ALA A 1 106 ? 8.884 -14.251 16.472 1.00 93.38 106 ALA A O 1
ATOM 843 N N . HIS A 1 107 ? 6.999 -13.283 15.750 1.00 91.19 107 HIS A N 1
ATOM 844 C CA . HIS A 1 107 ? 6.804 -14.204 14.636 1.00 91.19 107 HIS A CA 1
ATOM 845 C C . HIS A 1 107 ? 7.891 -14.044 13.556 1.00 91.19 107 HIS A C 1
ATOM 847 O O . HIS A 1 107 ? 8.457 -15.032 13.088 1.00 91.19 107 HIS A O 1
ATOM 853 N N . LEU A 1 108 ? 8.250 -12.805 13.212 1.00 91.69 108 LEU A N 1
ATOM 854 C CA . LEU A 1 108 ? 9.353 -12.483 12.306 1.00 91.69 108 LEU A CA 1
ATOM 855 C C . LEU A 1 108 ? 10.702 -12.985 12.827 1.00 91.69 108 LEU A C 1
ATOM 857 O O . LEU A 1 108 ? 11.479 -13.523 12.049 1.00 91.69 108 LEU A O 1
ATOM 861 N N . GLU A 1 109 ? 11.001 -12.820 14.119 1.00 94.19 109 GLU A N 1
ATOM 862 C CA . GLU A 1 109 ? 12.220 -13.360 14.747 1.00 94.19 109 GLU A CA 1
ATOM 863 C C . GLU A 1 109 ? 12.265 -14.885 14.686 1.00 94.19 109 GLU A C 1
ATOM 865 O O . GLU A 1 109 ? 13.313 -15.460 14.399 1.00 94.19 109 GLU A O 1
ATOM 870 N N . LYS A 1 110 ? 11.118 -15.536 14.902 1.00 93.75 110 LYS A N 1
ATOM 871 C CA . LYS A 1 110 ? 10.994 -16.993 14.845 1.00 93.75 110 LYS A CA 1
ATOM 872 C C . LYS A 1 110 ? 11.219 -17.543 13.433 1.00 93.75 110 LYS A C 1
ATOM 874 O O . LYS A 1 110 ? 11.899 -18.553 13.280 1.00 93.75 110 LYS A O 1
ATOM 879 N N . MET A 1 111 ? 10.639 -16.910 12.413 1.00 92.06 111 MET A N 1
ATOM 880 C CA . MET A 1 111 ? 10.705 -17.387 11.024 1.00 92.06 111 MET A CA 1
ATOM 881 C C . MET A 1 111 ? 11.995 -16.958 10.310 1.00 92.06 111 MET A C 1
ATOM 883 O O . MET A 1 111 ? 12.597 -17.725 9.551 1.00 92.06 111 MET A O 1
ATOM 887 N N . TYR A 1 112 ? 12.444 -15.731 10.571 1.00 93.44 112 TYR A N 1
ATOM 888 C CA . TYR A 1 112 ? 13.553 -15.077 9.884 1.00 93.44 112 TYR A CA 1
ATOM 889 C C . TYR A 1 112 ? 14.485 -14.420 10.915 1.00 93.44 112 TYR A C 1
ATOM 891 O O . TYR A 1 112 ? 14.463 -13.195 11.078 1.00 93.44 112 TYR A O 1
ATOM 899 N N . PRO A 1 113 ? 15.294 -15.216 11.639 1.00 93.75 113 PRO A N 1
ATOM 900 C CA . PRO A 1 113 ? 16.273 -14.667 12.569 1.00 93.75 113 PRO A CA 1
ATOM 901 C C . PRO A 1 113 ? 17.274 -13.788 11.811 1.00 93.75 113 PRO A C 1
ATOM 903 O O . PRO A 1 113 ? 17.740 -14.160 10.732 1.00 93.75 113 PRO A O 1
ATOM 906 N N . CYS A 1 114 ? 17.574 -12.611 12.362 1.00 93.12 114 CYS A N 1
ATOM 907 C CA . CYS A 1 114 ? 18.527 -11.686 11.758 1.00 93.12 114 CYS A CA 1
ATOM 908 C C . CYS A 1 114 ? 19.945 -12.249 11.850 1.00 93.12 114 CYS A C 1
ATOM 910 O O . CYS A 1 114 ? 20.360 -12.729 12.905 1.00 93.12 114 CYS A O 1
ATOM 912 N N . PHE A 1 115 ? 20.698 -12.134 10.763 1.00 94.56 115 PHE A N 1
ATOM 913 C CA . PHE A 1 115 ? 22.104 -12.509 10.756 1.00 94.56 115 PHE A CA 1
ATOM 914 C C . PHE A 1 115 ? 22.970 -11.386 11.313 1.00 94.56 115 PHE A C 1
ATOM 916 O O . PHE A 1 115 ? 22.762 -10.209 11.009 1.00 94.56 115 PHE A O 1
ATOM 923 N N . SER A 1 116 ? 23.976 -11.753 12.104 1.00 94.50 116 SER A N 1
ATOM 924 C CA . SER A 1 116 ? 24.937 -10.782 12.627 1.00 94.50 116 SER A CA 1
ATOM 925 C C . SER A 1 116 ? 26.089 -10.564 11.648 1.00 94.50 116 SER A C 1
ATOM 927 O O . SER A 1 116 ? 26.545 -11.482 10.965 1.00 94.50 116 SER A O 1
ATOM 929 N N . VAL A 1 117 ? 26.611 -9.338 11.591 1.00 95.44 117 VAL A N 1
ATOM 930 C CA . VAL A 1 117 ? 27.850 -9.060 10.850 1.00 95.44 117 VAL A CA 1
ATOM 931 C C . VAL A 1 117 ? 28.987 -9.894 11.453 1.00 95.44 117 VAL A C 1
ATOM 933 O O . VAL A 1 117 ? 29.182 -9.907 12.666 1.00 95.44 117 VAL A O 1
ATOM 936 N N . GLY A 1 118 ? 29.733 -10.593 10.602 1.00 96.12 118 GLY A N 1
ATOM 937 C CA . GLY A 1 118 ? 30.788 -11.538 10.968 1.00 96.12 118 GLY A CA 1
ATOM 938 C C . GLY A 1 118 ? 30.325 -12.995 11.062 1.00 96.12 118 GLY A C 1
ATOM 939 O O . GLY A 1 118 ? 31.161 -13.887 11.202 1.00 96.12 118 GLY A O 1
ATOM 940 N N . GLU A 1 119 ? 29.025 -13.268 10.951 1.00 97.19 119 GLU A N 1
ATOM 941 C CA . GLU A 1 119 ? 28.488 -14.627 10.979 1.00 97.19 119 GLU A CA 1
ATOM 942 C C . GLU A 1 119 ? 28.688 -15.339 9.633 1.00 97.19 119 GLU A C 1
ATOM 944 O O . GLU A 1 119 ? 28.594 -14.732 8.562 1.00 97.19 119 GLU A O 1
ATOM 949 N N . THR A 1 120 ? 28.968 -16.646 9.674 1.00 97.31 120 THR A N 1
ATOM 950 C CA . THR A 1 120 ? 28.975 -17.476 8.462 1.00 97.31 120 THR A CA 1
ATOM 951 C C . THR A 1 120 ? 27.542 -17.843 8.117 1.00 97.31 120 THR A C 1
ATOM 953 O O . THR A 1 120 ? 26.912 -18.631 8.816 1.00 97.31 120 THR A O 1
ATOM 956 N N . VAL A 1 121 ? 27.040 -17.289 7.021 1.00 96.88 121 VAL A N 1
ATOM 957 C CA . VAL A 1 121 ? 25.656 -17.456 6.584 1.00 96.88 121 VAL A CA 1
ATOM 958 C C . VAL A 1 121 ? 25.606 -18.255 5.291 1.00 96.88 121 VAL A C 1
ATOM 960 O O . VAL A 1 121 ? 26.501 -18.174 4.445 1.00 96.88 121 VAL A O 1
ATOM 963 N N . THR A 1 122 ? 24.543 -19.039 5.128 1.00 96.25 122 THR A N 1
ATOM 964 C CA . THR A 1 122 ? 24.214 -19.678 3.852 1.00 96.25 122 THR A CA 1
ATOM 965 C C . THR A 1 122 ? 22.879 -19.136 3.382 1.00 96.25 122 THR A C 1
ATOM 967 O O . THR A 1 122 ? 21.861 -19.349 4.032 1.00 96.25 122 THR A O 1
ATOM 970 N N . VAL A 1 123 ? 22.900 -18.442 2.251 1.00 95.12 123 VAL A N 1
ATOM 971 C CA . VAL A 1 123 ? 21.736 -17.769 1.675 1.00 95.12 123 VAL A CA 1
ATOM 972 C C . VAL A 1 123 ? 21.293 -18.454 0.400 1.00 95.12 123 VAL A C 1
ATOM 974 O O . VAL A 1 123 ? 22.115 -18.900 -0.404 1.00 95.12 123 VAL A O 1
ATOM 977 N N . ARG A 1 124 ? 19.980 -18.516 0.200 1.00 95.25 124 ARG A N 1
ATOM 978 C CA . ARG A 1 124 ? 19.374 -19.029 -1.025 1.00 95.25 124 ARG A CA 1
ATOM 979 C C . ARG A 1 124 ? 19.185 -17.896 -2.032 1.00 95.25 124 ARG A C 1
ATOM 981 O O . ARG A 1 124 ? 18.563 -16.875 -1.736 1.00 95.25 124 ARG A O 1
ATOM 988 N N . SER A 1 125 ? 19.707 -18.079 -3.239 1.00 93.00 125 SER A N 1
ATOM 989 C CA . SER A 1 125 ? 19.447 -17.176 -4.354 1.00 93.00 125 SER A CA 1
ATOM 990 C C . SER A 1 125 ? 18.016 -17.344 -4.884 1.00 93.00 125 SER A C 1
ATOM 992 O O . SER A 1 125 ? 17.387 -18.385 -4.705 1.00 93.00 125 SER A O 1
ATOM 994 N N . ALA A 1 126 ? 17.524 -16.371 -5.647 1.00 87.00 126 ALA A N 1
ATOM 995 C CA . ALA A 1 126 ? 16.254 -16.445 -6.365 1.00 87.00 126 ALA A CA 1
ATOM 996 C C . ALA A 1 126 ? 16.201 -17.607 -7.382 1.00 87.00 126 ALA A C 1
ATOM 998 O O . ALA A 1 126 ? 15.116 -18.030 -7.774 1.00 87.00 126 ALA A O 1
ATOM 999 N N . SER A 1 127 ? 17.357 -18.139 -7.806 1.00 89.19 127 SER A N 1
ATOM 1000 C CA . SER A 1 127 ? 17.451 -19.345 -8.643 1.00 89.19 127 SER A CA 1
ATOM 1001 C C . SER A 1 127 ? 17.489 -20.654 -7.843 1.00 89.19 127 SER A C 1
ATOM 1003 O O . SER A 1 127 ? 17.552 -21.725 -8.441 1.00 89.19 127 SER A O 1
ATOM 1005 N N . GLY A 1 128 ? 17.479 -20.588 -6.508 1.00 91.56 128 GLY A N 1
ATOM 1006 C CA . GLY A 1 128 ? 17.601 -21.737 -5.610 1.00 91.56 128 GLY A CA 1
ATOM 1007 C C . GLY A 1 128 ? 19.040 -22.177 -5.323 1.00 91.56 128 GLY A C 1
ATOM 1008 O O . GLY A 1 128 ? 19.239 -23.140 -4.584 1.00 91.56 128 GLY A O 1
ATOM 1009 N N . ALA A 1 129 ? 20.049 -21.492 -5.871 1.00 94.31 129 ALA A N 1
ATOM 1010 C CA . ALA A 1 129 ? 21.448 -21.782 -5.573 1.00 94.31 129 ALA A CA 1
ATOM 1011 C C . ALA A 1 129 ? 21.798 -21.332 -4.147 1.00 94.31 129 ALA A C 1
ATOM 1013 O O . ALA A 1 129 ? 21.385 -20.262 -3.706 1.00 94.31 129 ALA A O 1
ATOM 1014 N N . MET A 1 130 ? 22.582 -22.135 -3.432 1.00 96.25 130 MET A N 1
ATOM 1015 C CA . MET A 1 130 ? 23.040 -21.799 -2.084 1.00 96.25 130 MET A CA 1
ATOM 1016 C C . MET A 1 130 ? 24.392 -21.087 -2.166 1.00 96.25 130 MET A C 1
ATOM 1018 O O . MET A 1 130 ? 25.324 -21.593 -2.792 1.00 96.25 130 MET A O 1
ATOM 1022 N N . ILE A 1 131 ? 24.499 -19.916 -1.545 1.00 96.12 131 ILE A N 1
ATOM 1023 C CA . ILE A 1 131 ? 25.727 -19.123 -1.464 1.00 96.12 131 ILE A CA 1
ATOM 1024 C C . ILE A 1 131 ? 26.142 -19.073 0.006 1.00 96.12 131 ILE A C 1
ATOM 1026 O O . ILE A 1 131 ? 25.386 -18.591 0.845 1.00 96.12 131 ILE A O 1
ATOM 1030 N N . THR A 1 132 ? 27.338 -19.565 0.326 1.00 97.12 132 THR A N 1
ATOM 1031 C CA . THR A 1 132 ? 27.878 -19.556 1.694 1.00 97.12 132 THR A CA 1
ATOM 1032 C C . THR A 1 132 ? 29.026 -18.560 1.804 1.00 97.12 132 THR A C 1
ATOM 1034 O O . THR A 1 132 ? 29.912 -18.525 0.947 1.00 97.12 132 THR A O 1
ATOM 1037 N N . GLY A 1 133 ? 29.035 -17.764 2.869 1.00 97.00 133 GLY A N 1
ATOM 1038 C CA . GLY A 1 133 ? 30.110 -16.818 3.152 1.00 97.00 133 GLY A CA 1
ATOM 1039 C C . GLY A 1 133 ? 29.931 -16.113 4.490 1.00 97.00 133 GLY A C 1
ATOM 1040 O O . GLY A 1 133 ? 28.910 -16.267 5.152 1.00 97.00 133 GLY A O 1
ATOM 1041 N N . VAL A 1 134 ? 30.929 -15.331 4.885 1.00 97.69 134 VAL A N 1
ATOM 1042 C CA . VAL A 1 134 ? 30.860 -14.474 6.072 1.00 97.69 134 VAL A CA 1
ATOM 1043 C C . VAL A 1 134 ? 30.157 -13.175 5.697 1.00 97.69 134 VAL A C 1
ATOM 1045 O O . VAL A 1 134 ? 30.580 -12.496 4.757 1.00 97.69 134 VAL A O 1
ATOM 1048 N N . LEU A 1 135 ? 29.084 -12.823 6.403 1.00 97.19 135 LEU A N 1
ATOM 1049 C CA . LEU A 1 135 ? 28.376 -11.565 6.184 1.00 97.19 135 LEU A CA 1
ATOM 1050 C C . LEU A 1 135 ? 29.231 -10.403 6.695 1.00 97.19 135 LEU A C 1
ATOM 1052 O O . LEU A 1 135 ? 29.471 -10.295 7.890 1.00 97.19 135 LEU A O 1
ATOM 1056 N N . LEU A 1 136 ? 29.671 -9.509 5.815 1.00 96.88 136 LEU A N 1
ATOM 1057 C CA . LEU A 1 136 ? 30.410 -8.307 6.220 1.00 96.88 136 LEU A CA 1
ATOM 1058 C C . LEU A 1 136 ? 29.490 -7.094 6.426 1.00 96.88 136 LEU A C 1
ATOM 1060 O O . LEU A 1 136 ? 29.878 -6.142 7.095 1.00 96.88 136 LEU A O 1
ATOM 1064 N N . GLY A 1 137 ? 28.282 -7.120 5.859 1.00 94.44 137 GLY A N 1
ATOM 1065 C CA . GLY A 1 137 ? 27.264 -6.080 6.018 1.00 94.44 137 GLY A CA 1
ATOM 1066 C C . GLY A 1 137 ? 26.337 -5.970 4.806 1.00 94.44 137 GLY A C 1
ATOM 1067 O O . GLY A 1 137 ? 26.437 -6.747 3.855 1.00 94.44 137 GLY A O 1
ATOM 1068 N N . SER A 1 138 ? 25.447 -4.980 4.820 1.00 93.38 138 SER A N 1
ATOM 1069 C CA . SER A 1 138 ? 24.562 -4.627 3.703 1.00 93.38 138 SER A CA 1
ATOM 1070 C C . SER A 1 138 ? 24.907 -3.235 3.173 1.00 93.38 138 SER A C 1
ATOM 1072 O O . SER A 1 138 ? 24.964 -2.268 3.932 1.00 93.38 138 SER A O 1
ATOM 1074 N N . GLY A 1 139 ? 25.145 -3.126 1.868 1.00 90.00 139 GLY A N 1
ATOM 1075 C CA . GLY A 1 139 ? 25.318 -1.855 1.167 1.00 90.00 139 GLY A CA 1
ATOM 1076 C C . GLY A 1 139 ? 24.052 -1.432 0.410 1.00 90.00 139 GLY A C 1
ATOM 1077 O O . GLY A 1 139 ? 23.099 -2.203 0.317 1.00 90.00 139 GLY A O 1
ATOM 1078 N N . PRO A 1 140 ? 24.046 -0.239 -0.215 1.00 86.88 140 PRO A N 1
ATOM 1079 C CA . PRO A 1 140 ? 22.885 0.277 -0.950 1.00 86.88 140 PRO A CA 1
ATOM 1080 C C . PRO A 1 140 ? 22.498 -0.574 -2.170 1.00 86.88 140 PRO A C 1
ATOM 1082 O O . PRO A 1 140 ? 21.365 -0.515 -2.636 1.00 86.88 140 PRO A O 1
ATOM 1085 N N . SER A 1 141 ? 23.436 -1.354 -2.708 1.00 86.25 141 SER A N 1
ATOM 1086 C CA . SER A 1 141 ? 23.242 -2.167 -3.911 1.00 86.25 141 SER A CA 1
ATOM 1087 C C . SER A 1 141 ? 23.143 -3.668 -3.639 1.00 86.25 141 SER A C 1
ATOM 1089 O O . SER A 1 141 ? 22.925 -4.423 -4.586 1.00 86.25 141 SER A O 1
ATOM 1091 N N . GLY A 1 142 ? 23.340 -4.127 -2.398 1.00 91.56 142 GLY A N 1
ATOM 1092 C CA . GLY A 1 142 ? 23.353 -5.556 -2.091 1.00 91.56 142 GLY A CA 1
ATOM 1093 C C . GLY A 1 142 ? 24.081 -5.946 -0.807 1.00 91.56 142 GLY A C 1
ATOM 1094 O O . GLY A 1 142 ? 24.586 -5.101 -0.068 1.00 91.56 142 GLY A O 1
ATOM 1095 N N . LEU A 1 143 ? 24.172 -7.253 -0.571 1.00 94.81 143 LEU A N 1
ATOM 1096 C CA . LEU A 1 143 ? 24.872 -7.846 0.567 1.00 94.81 143 LEU A CA 1
ATOM 1097 C C . LEU A 1 143 ? 26.366 -7.967 0.288 1.00 94.81 143 LEU A C 1
ATOM 1099 O O . LEU A 1 143 ? 26.768 -8.454 -0.765 1.00 94.81 143 LEU A O 1
ATOM 1103 N N . ILE A 1 144 ? 27.193 -7.554 1.242 1.00 96.56 144 ILE A N 1
ATOM 1104 C CA . ILE A 1 144 ? 28.645 -7.694 1.172 1.00 96.56 144 ILE A CA 1
ATOM 1105 C C . ILE A 1 144 ? 29.008 -8.978 1.911 1.00 96.56 144 ILE A C 1
ATOM 1107 O O . ILE A 1 144 ? 28.852 -9.071 3.128 1.00 96.56 144 ILE A O 1
ATOM 1111 N N . MET A 1 145 ? 29.490 -9.975 1.174 1.00 97.69 145 MET A N 1
ATOM 1112 C CA . MET A 1 145 ? 29.861 -11.277 1.726 1.00 97.69 145 MET A CA 1
ATOM 1113 C C . MET A 1 145 ? 31.304 -11.627 1.380 1.00 97.69 145 MET A C 1
ATOM 1115 O O . MET A 1 145 ? 31.773 -11.367 0.271 1.00 97.69 145 MET A O 1
ATOM 1119 N N . GLN A 1 146 ? 32.001 -12.262 2.319 1.00 98.19 146 GLN A N 1
ATOM 1120 C CA . GLN A 1 146 ? 33.314 -12.850 2.097 1.00 98.19 146 GLN A CA 1
ATOM 1121 C C . GLN A 1 146 ? 33.174 -14.353 1.858 1.00 98.19 146 GLN A C 1
ATOM 1123 O O . GLN A 1 146 ? 32.689 -15.095 2.707 1.00 98.19 146 GLN A O 1
ATOM 1128 N N . SER A 1 147 ? 33.603 -14.813 0.688 1.00 97.31 147 SER A N 1
ATOM 1129 C CA . SER A 1 147 ? 33.669 -16.242 0.373 1.00 97.31 147 SER A CA 1
ATOM 1130 C C . SER A 1 147 ? 34.660 -16.980 1.291 1.00 97.31 147 SER A C 1
ATOM 1132 O O . SER A 1 147 ? 35.590 -16.356 1.810 1.00 97.31 147 SER A O 1
ATOM 1134 N N . PRO A 1 148 ? 34.567 -18.319 1.408 1.00 95.94 148 PRO A N 1
ATOM 1135 C CA . PRO A 1 148 ? 35.554 -19.128 2.133 1.00 95.94 148 PRO A CA 1
ATOM 1136 C C . PRO A 1 148 ? 36.998 -18.958 1.632 1.00 95.94 148 PRO A C 1
ATOM 1138 O O . PRO A 1 148 ? 37.946 -19.209 2.367 1.00 95.94 148 PRO A O 1
ATOM 1141 N N . MET A 1 149 ? 37.181 -18.496 0.388 1.00 96.25 149 MET A N 1
ATOM 1142 C CA . MET A 1 149 ? 38.491 -18.181 -0.195 1.00 96.25 149 MET A CA 1
ATOM 1143 C C . MET A 1 149 ? 39.015 -16.785 0.192 1.00 96.25 149 MET A C 1
ATOM 1145 O O . MET A 1 149 ? 39.985 -16.308 -0.395 1.00 96.25 149 MET A O 1
ATOM 1149 N N . GLY A 1 150 ? 38.341 -16.079 1.102 1.00 96.62 150 GLY A N 1
ATOM 1150 C CA . GLY A 1 150 ? 38.709 -14.735 1.544 1.00 96.62 150 GLY A CA 1
ATOM 1151 C C . GLY A 1 150 ? 38.350 -13.613 0.564 1.00 96.62 150 GLY A C 1
ATOM 1152 O O . GLY A 1 150 ? 38.616 -12.450 0.860 1.00 96.62 150 GLY A O 1
ATOM 1153 N N . ARG A 1 151 ? 37.731 -13.918 -0.588 1.00 97.56 151 ARG A N 1
ATOM 1154 C CA . ARG A 1 151 ? 37.302 -12.899 -1.562 1.00 97.56 151 ARG A CA 1
ATOM 1155 C C . ARG A 1 151 ? 35.983 -12.272 -1.141 1.00 97.56 151 ARG A C 1
ATOM 1157 O O . ARG A 1 151 ? 35.022 -13.004 -0.911 1.00 97.56 151 ARG A O 1
ATOM 1164 N N . THR A 1 152 ? 35.937 -10.948 -1.124 1.00 97.69 152 THR A N 1
ATOM 1165 C CA . THR A 1 152 ? 34.723 -10.170 -0.862 1.00 97.69 152 THR A CA 1
ATOM 1166 C C . THR A 1 152 ? 33.965 -9.902 -2.158 1.00 97.69 152 THR A C 1
ATOM 1168 O O . THR A 1 152 ? 34.570 -9.535 -3.165 1.00 97.69 152 THR A O 1
ATOM 1171 N N . ALA A 1 153 ? 32.646 -10.065 -2.133 1.00 97.00 153 ALA A N 1
ATOM 1172 C CA . ALA A 1 153 ? 31.757 -9.740 -3.239 1.00 97.00 153 ALA A CA 1
ATOM 1173 C C . ALA A 1 153 ? 30.503 -9.020 -2.731 1.00 97.00 153 ALA A C 1
ATOM 1175 O O . ALA A 1 153 ? 29.996 -9.329 -1.652 1.00 97.00 153 ALA A O 1
ATOM 1176 N N . THR A 1 154 ? 29.995 -8.087 -3.537 1.00 97.00 154 THR A N 1
ATOM 1177 C CA . THR A 1 154 ? 28.689 -7.457 -3.319 1.00 97.00 154 THR A CA 1
ATOM 1178 C C . THR A 1 154 ? 27.653 -8.188 -4.161 1.00 97.00 154 THR A C 1
ATOM 1180 O O . THR A 1 154 ? 27.689 -8.125 -5.389 1.00 97.00 154 THR A O 1
ATOM 1183 N N . LEU A 1 155 ? 26.744 -8.897 -3.502 1.00 95.56 155 LEU A N 1
ATOM 1184 C CA . LEU A 1 155 ? 25.675 -9.673 -4.115 1.00 95.56 155 LEU A CA 1
ATOM 1185 C C . LEU A 1 155 ? 24.399 -8.819 -4.187 1.00 95.56 155 LEU A C 1
ATOM 1187 O O . LEU A 1 155 ? 23.881 -8.427 -3.141 1.00 95.56 155 LEU A O 1
ATOM 1191 N N . PRO A 1 156 ? 23.878 -8.507 -5.385 1.00 93.12 156 PRO A N 1
ATOM 1192 C CA . PRO A 1 156 ? 22.683 -7.684 -5.536 1.00 93.12 156 PRO A CA 1
ATOM 1193 C C . PRO A 1 156 ? 21.439 -8.269 -4.858 1.00 93.12 156 PRO A C 1
ATOM 1195 O O . PRO A 1 156 ? 21.192 -9.468 -4.954 1.00 93.12 156 PRO A O 1
ATOM 1198 N N . PHE A 1 157 ? 20.590 -7.421 -4.266 1.00 90.50 157 PHE A N 1
ATOM 1199 C CA . PHE A 1 157 ? 19.379 -7.875 -3.559 1.00 90.50 157 PHE A CA 1
ATOM 1200 C C . PHE A 1 157 ? 18.413 -8.695 -4.428 1.00 90.50 157 PHE A C 1
ATOM 1202 O O . PHE A 1 157 ? 17.832 -9.668 -3.961 1.00 90.50 157 PHE A O 1
ATOM 1209 N N . HIS A 1 158 ? 18.301 -8.367 -5.719 1.00 85.81 158 HIS A N 1
ATOM 1210 C CA . HIS A 1 158 ? 17.445 -9.096 -6.664 1.00 85.81 158 HIS A CA 1
ATOM 1211 C C . HIS A 1 158 ? 17.895 -10.544 -6.926 1.00 85.81 158 HIS A C 1
ATOM 1213 O O . HIS A 1 158 ? 17.166 -11.305 -7.560 1.00 85.81 158 HIS A O 1
ATOM 1219 N N . MET A 1 159 ? 19.101 -10.923 -6.488 1.00 92.69 159 MET A N 1
ATOM 1220 C CA . MET A 1 159 ? 19.591 -12.293 -6.589 1.00 92.69 159 MET A CA 1
ATOM 1221 C C . MET A 1 159 ? 19.130 -13.177 -5.436 1.00 92.69 159 MET A C 1
ATOM 1223 O O . MET A 1 159 ? 19.382 -14.373 -5.516 1.00 92.69 159 MET A O 1
ATOM 1227 N N . PHE A 1 160 ? 18.486 -12.649 -4.395 1.00 92.31 160 PHE A N 1
ATOM 1228 C CA . PHE A 1 160 ? 18.075 -13.421 -3.222 1.00 92.31 160 PHE A CA 1
ATOM 1229 C C . PHE A 1 160 ? 16.581 -13.715 -3.205 1.00 92.31 160 PHE A C 1
ATOM 1231 O O . PHE A 1 160 ? 15.775 -13.002 -3.804 1.00 92.31 160 PHE A O 1
ATOM 1238 N N . ASP A 1 161 ? 16.222 -14.783 -2.498 1.00 90.44 161 ASP A N 1
ATOM 1239 C CA . ASP A 1 161 ? 14.840 -15.020 -2.100 1.00 90.44 161 ASP A CA 1
AT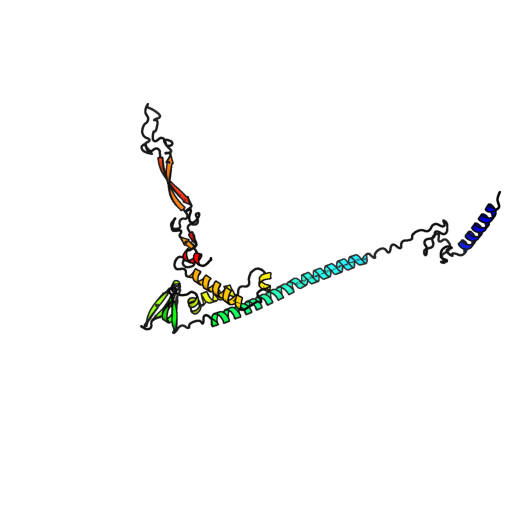OM 1240 C C . ASP A 1 161 ? 14.375 -13.875 -1.166 1.00 90.44 161 ASP A C 1
ATOM 1242 O O . ASP A 1 161 ? 15.101 -13.534 -0.225 1.00 90.44 161 ASP A O 1
ATOM 1246 N N . PRO A 1 162 ? 13.199 -13.256 -1.391 1.00 88.44 162 PRO A N 1
ATOM 1247 C CA . PRO A 1 162 ? 12.639 -12.238 -0.500 1.00 88.44 162 PRO A CA 1
ATOM 1248 C C . PRO A 1 162 ? 12.608 -12.635 0.981 1.00 88.44 162 PRO A C 1
ATOM 1250 O O . PRO A 1 162 ? 12.801 -11.780 1.844 1.00 88.44 162 PRO A O 1
ATOM 1253 N N . ALA A 1 163 ? 12.408 -13.924 1.273 1.00 90.12 163 ALA A N 1
ATOM 1254 C CA . ALA A 1 163 ? 12.449 -14.455 2.632 1.00 90.12 163 ALA A CA 1
ATOM 1255 C C . ALA A 1 163 ? 13.837 -14.312 3.284 1.00 90.12 163 ALA A C 1
ATOM 1257 O O . ALA A 1 163 ? 13.941 -14.013 4.472 1.00 90.12 163 ALA A O 1
ATOM 1258 N N . GLU A 1 164 ? 14.912 -14.486 2.510 1.00 93.25 164 GLU A N 1
ATOM 1259 C CA . GLU A 1 164 ? 16.280 -14.324 3.007 1.00 93.25 164 GLU A CA 1
ATOM 1260 C C . GLU A 1 164 ? 16.621 -12.845 3.212 1.00 93.25 164 GLU A C 1
ATOM 1262 O O . GLU A 1 164 ? 17.274 -12.511 4.194 1.00 93.25 164 GLU A O 1
ATOM 1267 N N . LEU A 1 165 ? 16.129 -11.937 2.358 1.00 91.56 165 LEU A N 1
ATOM 1268 C CA . LEU A 1 165 ? 16.368 -10.490 2.498 1.00 91.56 165 LEU A CA 1
ATOM 1269 C C . LEU A 1 165 ? 15.917 -9.937 3.859 1.00 91.56 165 LEU A C 1
ATOM 1271 O O . LEU A 1 165 ? 16.593 -9.078 4.426 1.00 91.56 165 LEU A O 1
ATOM 1275 N N . LEU A 1 166 ? 14.831 -10.480 4.418 1.00 93.44 166 LEU A N 1
ATOM 1276 C CA . LEU A 1 166 ? 14.325 -10.114 5.746 1.00 93.44 166 LEU A CA 1
ATOM 1277 C C . LEU A 1 166 ? 15.290 -10.412 6.898 1.00 93.44 166 LEU A C 1
ATOM 1279 O O . LEU A 1 166 ? 15.122 -9.861 7.986 1.00 93.44 166 LEU A O 1
ATOM 1283 N N . ARG A 1 167 ? 16.290 -11.270 6.678 1.00 94.25 167 ARG A N 1
ATOM 1284 C CA . ARG A 1 167 ? 17.310 -11.602 7.678 1.00 94.25 167 ARG A CA 1
ATOM 1285 C C . ARG A 1 167 ? 18.487 -10.628 7.691 1.00 94.25 167 ARG A C 1
ATOM 1287 O O . ARG A 1 167 ? 19.285 -10.675 8.624 1.00 94.25 167 ARG A O 1
ATOM 1294 N N . PHE A 1 168 ? 18.614 -9.775 6.673 1.00 91.00 168 PHE A N 1
ATOM 1295 C CA . PHE A 1 168 ? 19.764 -8.878 6.502 1.00 91.00 168 PHE A CA 1
ATOM 1296 C C . PHE A 1 168 ? 19.405 -7.401 6.563 1.00 91.00 168 PHE A C 1
ATOM 1298 O O . PHE A 1 168 ? 20.210 -6.597 7.026 1.00 91.00 168 PHE A O 1
ATOM 1305 N N . ASP A 1 169 ? 18.236 -7.036 6.041 1.00 88.19 169 ASP A N 1
ATOM 1306 C CA . ASP A 1 169 ? 17.855 -5.643 5.860 1.00 88.19 169 ASP A CA 1
ATOM 1307 C C . ASP A 1 169 ? 16.826 -5.229 6.915 1.00 88.19 169 ASP A C 1
ATOM 1309 O O . ASP A 1 169 ? 15.636 -5.550 6.829 1.00 88.19 169 ASP A O 1
ATOM 1313 N N . ASP A 1 170 ? 17.301 -4.489 7.918 1.00 89.56 170 ASP A N 1
ATOM 1314 C CA . ASP A 1 170 ? 16.447 -3.950 8.975 1.00 89.56 170 ASP A CA 1
ATOM 1315 C C . ASP A 1 170 ? 15.371 -3.011 8.407 1.00 89.56 170 ASP A C 1
ATOM 1317 O O . ASP A 1 170 ? 14.240 -3.008 8.887 1.00 89.56 170 ASP A O 1
ATOM 1321 N N . SER A 1 171 ? 15.653 -2.278 7.324 1.00 87.81 171 SER A N 1
ATOM 1322 C CA . SER A 1 171 ? 14.672 -1.369 6.722 1.00 87.81 171 SER A CA 1
ATOM 1323 C C . SER A 1 171 ? 13.492 -2.123 6.100 1.00 87.81 171 SER A C 1
ATOM 1325 O O . SER A 1 171 ? 12.339 -1.776 6.369 1.00 87.81 171 SER A O 1
ATOM 1327 N N . LEU A 1 172 ? 13.755 -3.218 5.374 1.00 89.12 172 LEU A N 1
ATOM 1328 C CA . LEU A 1 172 ? 12.705 -4.099 4.845 1.00 89.12 172 LEU A CA 1
ATOM 1329 C C . LEU A 1 172 ? 11.902 -4.747 5.968 1.00 89.12 172 LEU A C 1
ATOM 1331 O O . LEU A 1 172 ? 10.678 -4.855 5.888 1.00 89.12 172 LEU A O 1
ATOM 1335 N N . ARG A 1 173 ? 12.582 -5.160 7.037 1.00 92.38 173 ARG A N 1
ATOM 1336 C CA . ARG A 1 173 ? 11.939 -5.752 8.207 1.00 92.38 173 ARG A CA 1
ATOM 1337 C C . ARG A 1 173 ? 11.016 -4.748 8.899 1.00 92.38 173 ARG A C 1
ATOM 1339 O O . ARG A 1 173 ? 9.877 -5.093 9.210 1.00 92.38 173 ARG A O 1
ATOM 1346 N N . GLN A 1 174 ? 11.443 -3.494 9.055 1.00 91.44 174 GLN A N 1
ATOM 1347 C CA . GLN A 1 174 ? 10.603 -2.406 9.567 1.00 91.44 174 GLN A CA 1
ATOM 1348 C C . GLN A 1 174 ? 9.428 -2.073 8.634 1.00 91.44 174 GLN A C 1
ATOM 1350 O O . GLN A 1 174 ? 8.361 -1.684 9.110 1.00 91.44 174 GLN A O 1
ATOM 1355 N N . ASP A 1 175 ? 9.580 -2.218 7.317 1.00 89.31 175 ASP A N 1
ATOM 1356 C CA . ASP A 1 175 ? 8.478 -2.049 6.360 1.00 89.31 175 ASP A CA 1
ATOM 1357 C C . ASP A 1 175 ? 7.440 -3.176 6.459 1.00 89.31 175 ASP A C 1
ATOM 1359 O O . ASP A 1 175 ? 6.231 -2.907 6.439 1.00 89.31 175 ASP A O 1
ATOM 1363 N N . VAL A 1 176 ? 7.882 -4.428 6.629 1.00 90.31 176 VAL A N 1
ATOM 1364 C CA . VAL A 1 176 ? 6.987 -5.565 6.895 1.00 90.31 176 VAL A CA 1
ATOM 1365 C C . VAL A 1 176 ? 6.284 -5.403 8.229 1.00 90.31 176 VAL A C 1
ATOM 1367 O O . VAL A 1 176 ? 5.064 -5.557 8.277 1.00 90.31 176 VAL A O 1
ATOM 1370 N N . LEU A 1 177 ? 7.018 -5.036 9.283 1.00 91.62 177 LEU A N 1
ATOM 1371 C CA . LEU A 1 177 ? 6.458 -4.763 10.604 1.00 91.62 177 LEU A CA 1
ATOM 1372 C C . LEU A 1 177 ? 5.365 -3.703 10.516 1.00 91.62 177 LEU A C 1
ATOM 1374 O O . LEU A 1 177 ? 4.240 -3.978 10.911 1.00 91.62 177 LEU A O 1
ATOM 1378 N N . ARG A 1 178 ? 5.656 -2.541 9.914 1.00 89.69 178 ARG A N 1
ATOM 1379 C CA . ARG A 1 178 ? 4.673 -1.462 9.724 1.00 89.69 178 ARG A CA 1
ATOM 1380 C C . ARG A 1 178 ? 3.462 -1.911 8.917 1.00 89.69 178 ARG A C 1
ATOM 1382 O O . ARG A 1 178 ? 2.339 -1.555 9.253 1.00 89.69 178 ARG A O 1
ATOM 1389 N N . THR A 1 179 ? 3.674 -2.685 7.856 1.00 87.88 179 THR A N 1
ATOM 1390 C CA . THR A 1 179 ? 2.583 -3.173 7.006 1.00 87.88 179 THR A CA 1
ATOM 1391 C C . THR A 1 179 ? 1.675 -4.150 7.749 1.00 87.88 179 THR A C 1
ATOM 1393 O O . THR A 1 179 ? 0.457 -4.024 7.662 1.00 87.88 179 THR A O 1
ATOM 1396 N N . CYS A 1 180 ? 2.256 -5.122 8.452 1.00 87.94 180 CYS A N 1
ATOM 1397 C CA . CYS A 1 180 ? 1.506 -6.190 9.109 1.00 87.94 180 CYS A CA 1
ATOM 1398 C C . CYS A 1 180 ? 0.944 -5.748 10.465 1.00 87.94 180 CYS A C 1
ATOM 1400 O O . CYS A 1 180 ? -0.066 -6.285 10.906 1.00 87.94 180 CYS A O 1
ATOM 1402 N N . SER A 1 181 ? 1.550 -4.762 11.134 1.00 88.12 181 SER A N 1
ATOM 1403 C CA . SER A 1 181 ? 1.007 -4.191 12.370 1.00 88.12 181 SER A CA 1
ATOM 1404 C C . SER A 1 181 ? -0.104 -3.174 12.102 1.00 88.12 181 SER A C 1
ATOM 1406 O O . SER A 1 181 ? -0.968 -2.991 12.961 1.00 88.12 181 SER A O 1
ATOM 1408 N N . ALA A 1 182 ? -0.124 -2.546 10.917 1.00 86.31 182 ALA A N 1
ATOM 1409 C CA . ALA A 1 182 ? -1.107 -1.526 10.573 1.00 86.31 182 ALA A CA 1
ATOM 1410 C C . ALA A 1 182 ? -2.542 -2.051 10.692 1.00 86.31 182 ALA A C 1
ATOM 1412 O O . ALA A 1 182 ? -2.943 -3.059 10.098 1.00 86.31 182 ALA A O 1
ATOM 1413 N N . LEU A 1 183 ? -3.344 -1.322 11.463 1.00 83.50 183 LEU A N 1
ATOM 1414 C CA . LEU A 1 183 ? -4.762 -1.596 11.613 1.00 83.50 183 LEU A CA 1
ATOM 1415 C C . LEU A 1 183 ? -5.530 -1.098 10.374 1.00 83.50 183 LEU A C 1
ATOM 1417 O O . LEU A 1 183 ? -5.286 0.010 9.892 1.00 83.50 183 LEU A O 1
ATOM 1421 N N . PRO A 1 184 ? -6.506 -1.864 9.869 1.00 82.38 184 PRO A N 1
ATOM 1422 C CA . PRO A 1 184 ? -7.269 -1.534 8.682 1.00 82.38 184 PRO A CA 1
ATOM 1423 C C . PRO A 1 184 ? -8.078 -0.265 8.935 1.00 82.38 184 PRO A C 1
ATOM 1425 O O . PRO A 1 184 ? -8.503 0.021 10.057 1.00 82.38 184 PRO A O 1
ATOM 1428 N N . ASN A 1 185 ? -8.288 0.528 7.889 1.00 82.81 185 ASN A N 1
ATOM 1429 C CA . ASN A 1 185 ? -8.996 1.804 8.001 1.00 82.81 185 ASN A CA 1
ATOM 1430 C C . ASN A 1 185 ? -10.452 1.689 8.497 1.00 82.81 185 ASN A C 1
ATOM 1432 O O . ASN A 1 185 ? -10.855 2.540 9.293 1.00 82.81 185 ASN A O 1
ATOM 1436 N N . PRO A 1 186 ? -11.262 0.686 8.097 1.00 85.12 186 PRO A N 1
ATOM 1437 C CA . PRO A 1 186 ? -12.641 0.599 8.559 1.00 85.12 186 PRO A CA 1
ATOM 1438 C C . PRO A 1 186 ? -12.710 0.233 10.045 1.00 85.12 186 PRO A C 1
ATOM 1440 O O . PRO A 1 186 ? -12.234 -0.821 10.465 1.00 85.12 186 PRO A O 1
ATOM 1443 N N . TRP A 1 187 ? -13.365 1.079 10.843 1.00 80.56 187 TRP A N 1
ATOM 1444 C CA . TRP A 1 187 ? -13.503 0.888 12.293 1.00 80.56 187 TRP A CA 1
ATOM 1445 C C . TRP A 1 187 ? -14.143 -0.459 12.675 1.00 80.56 187 TRP A C 1
ATOM 1447 O O . TRP A 1 187 ? -13.798 -1.032 13.704 1.00 80.56 187 TRP A O 1
ATOM 1457 N N . TRP A 1 188 ? -15.029 -1.001 11.834 1.00 76.81 188 TRP A N 1
ATOM 1458 C CA . TRP A 1 188 ? -15.666 -2.298 12.072 1.00 76.81 188 TRP A CA 1
ATOM 1459 C C . TRP A 1 188 ? -14.699 -3.479 11.879 1.00 76.81 188 TRP A C 1
ATOM 1461 O O . TRP A 1 188 ? -14.762 -4.435 12.648 1.00 76.81 188 TRP A O 1
ATOM 1471 N N . GLN A 1 189 ? -13.746 -3.393 10.940 1.00 79.44 189 GLN A N 1
ATOM 1472 C CA . GLN A 1 189 ? -12.695 -4.410 10.772 1.00 79.44 189 GLN A CA 1
ATOM 1473 C C . GLN A 1 189 ? -11.720 -4.404 11.951 1.00 79.44 189 GLN A C 1
ATOM 1475 O O . GLN A 1 189 ? -11.269 -5.459 12.383 1.00 79.44 189 GLN A O 1
ATOM 1480 N N . ARG A 1 190 ? -11.442 -3.226 12.529 1.00 79.31 190 ARG A N 1
ATOM 1481 C CA . ARG A 1 190 ? -10.588 -3.099 13.723 1.00 79.31 190 ARG A CA 1
ATOM 1482 C C . ARG A 1 190 ? -11.142 -3.861 14.928 1.00 79.31 190 ARG A C 1
ATOM 1484 O O . ARG A 1 190 ? -10.366 -4.427 15.686 1.00 79.31 190 ARG A O 1
ATOM 1491 N N . MET A 1 191 ? -12.468 -3.896 15.086 1.00 69.25 191 MET A N 1
ATOM 1492 C CA . MET A 1 191 ? -13.140 -4.634 16.166 1.00 69.25 191 MET A CA 1
ATOM 1493 C C . MET A 1 191 ? -13.109 -6.152 15.943 1.00 69.25 191 MET A C 1
ATOM 1495 O O . MET A 1 191 ? -13.024 -6.905 16.908 1.00 69.25 191 MET A O 1
ATOM 1499 N N . GLN A 1 192 ? -13.167 -6.599 14.683 1.00 70.69 192 GLN A N 1
ATOM 1500 C CA . GLN A 1 192 ? -13.075 -8.019 14.331 1.00 70.69 192 GLN A CA 1
ATOM 1501 C C . GLN A 1 192 ? -11.655 -8.573 14.441 1.00 70.69 192 GLN A C 1
ATOM 1503 O O . GLN A 1 192 ? -11.512 -9.760 14.696 1.00 70.69 192 GLN A O 1
ATOM 1508 N N . MET A 1 193 ? -10.614 -7.746 14.309 1.00 64.31 193 MET A N 1
ATOM 1509 C CA . MET A 1 193 ? -9.230 -8.227 14.245 1.00 64.31 193 MET A CA 1
ATOM 1510 C C . MET A 1 193 ? -8.596 -8.638 15.587 1.00 64.31 193 MET A C 1
ATOM 1512 O O . MET A 1 193 ? -7.380 -8.737 15.713 1.00 64.31 193 MET A O 1
ATOM 1516 N N . LEU A 1 194 ? -9.414 -8.944 16.594 1.00 59.84 194 LEU A N 1
ATOM 1517 C CA . LEU A 1 194 ? -8.987 -9.609 17.831 1.00 59.84 194 LEU A CA 1
ATOM 1518 C C . LEU A 1 194 ? -8.594 -11.093 17.616 1.00 59.84 194 LEU A C 1
ATOM 1520 O O . LEU A 1 194 ? -8.522 -11.853 18.577 1.00 59.84 194 LEU 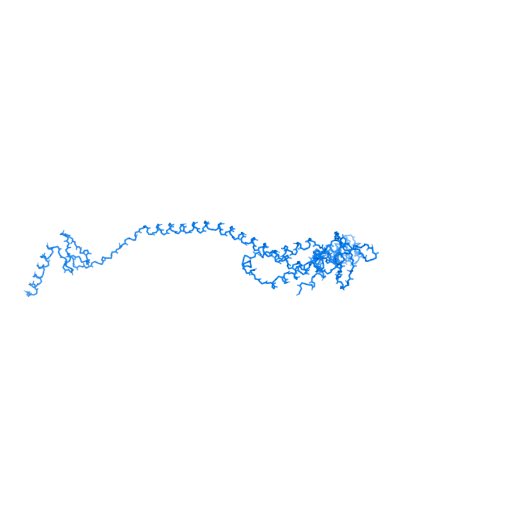A O 1
ATOM 1524 N N . VAL A 1 195 ? -8.386 -11.536 16.374 1.00 53.22 195 VAL A N 1
ATOM 1525 C CA . VAL A 1 195 ? -8.676 -12.907 15.948 1.00 53.22 195 VAL A CA 1
ATOM 1526 C C . VAL A 1 195 ? -7.478 -13.540 15.222 1.00 53.22 195 VAL A C 1
ATOM 1528 O O . VAL A 1 195 ? -7.020 -13.022 14.218 1.00 53.22 195 VAL A O 1
ATOM 1531 N N . LEU A 1 196 ? -7.034 -14.666 15.802 1.00 64.75 196 LEU A N 1
ATOM 1532 C CA . LEU A 1 196 ? -6.328 -15.844 15.261 1.00 64.75 196 LEU A CA 1
ATOM 1533 C C . LEU A 1 196 ? -4.914 -15.689 14.656 1.00 64.75 196 LEU A C 1
ATOM 1535 O O . LEU A 1 196 ? -4.652 -14.872 13.785 1.00 64.75 196 LEU A O 1
ATOM 1539 N N . GLU A 1 197 ? -3.996 -16.559 15.103 1.00 67.69 197 GLU A N 1
ATOM 1540 C CA . GLU A 1 197 ? -2.617 -16.670 14.584 1.00 67.69 197 GLU A CA 1
ATOM 1541 C C . GLU A 1 197 ? -2.567 -16.966 13.074 1.00 67.69 197 GLU A C 1
ATOM 1543 O O . GLU A 1 197 ? -1.633 -16.534 12.407 1.00 67.69 197 GLU A O 1
ATOM 1548 N N . GLU A 1 198 ? -3.588 -17.636 12.529 1.00 78.88 198 GLU A N 1
ATOM 1549 C CA . GLU A 1 198 ? -3.689 -17.999 11.106 1.00 78.88 198 GLU A CA 1
ATOM 1550 C C . GLU A 1 198 ? -3.690 -16.778 10.166 1.00 78.88 198 GLU A C 1
ATOM 1552 O O . GLU A 1 198 ? -3.141 -16.845 9.065 1.00 78.88 198 GLU A O 1
ATOM 1557 N N . ASP A 1 199 ? -4.232 -15.637 10.604 1.00 80.38 199 ASP A N 1
ATOM 1558 C CA . ASP A 1 199 ? -4.237 -14.407 9.801 1.00 80.38 199 ASP A CA 1
ATOM 1559 C C . ASP A 1 199 ? -2.826 -13.798 9.682 1.00 80.38 199 ASP A C 1
ATOM 1561 O O . ASP A 1 199 ? -2.504 -13.138 8.690 1.00 80.38 199 ASP A O 1
ATOM 1565 N N . LEU A 1 200 ? -1.953 -14.061 10.664 1.00 83.00 200 LEU A N 1
ATOM 1566 C CA . LEU A 1 200 ? -0.590 -13.534 10.692 1.00 83.00 200 LEU A CA 1
ATOM 1567 C C . LEU A 1 200 ? 0.283 -14.174 9.608 1.00 83.00 200 LEU A C 1
ATOM 1569 O O . LEU A 1 200 ? 1.031 -13.466 8.937 1.00 83.00 200 LEU A O 1
ATOM 1573 N N . ASP A 1 201 ? 0.158 -15.487 9.398 1.00 84.00 201 ASP A N 1
ATOM 1574 C CA . ASP A 1 201 ? 0.908 -16.217 8.367 1.00 84.00 201 ASP A CA 1
ATOM 1575 C C . ASP A 1 201 ? 0.546 -15.723 6.958 1.00 84.00 201 ASP A C 1
ATOM 1577 O O . ASP A 1 201 ? 1.414 -15.543 6.093 1.00 84.00 201 ASP A O 1
ATOM 1581 N N . LEU A 1 202 ? -0.741 -15.448 6.727 1.00 84.88 202 LEU A N 1
ATOM 1582 C CA . LEU A 1 202 ? -1.229 -14.907 5.462 1.00 84.88 202 LEU A CA 1
ATOM 1583 C C . LEU A 1 202 ? -0.728 -13.474 5.228 1.00 84.88 202 LEU A C 1
ATOM 1585 O O . LEU A 1 202 ? -0.269 -13.153 4.127 1.00 84.88 202 LEU A O 1
ATOM 1589 N N . ASP A 1 203 ? -0.785 -12.620 6.252 1.00 85.00 203 ASP A N 1
ATOM 1590 C CA . ASP A 1 203 ? -0.267 -11.250 6.189 1.00 85.00 203 ASP A CA 1
ATOM 1591 C C . ASP A 1 203 ? 1.248 -11.237 5.939 1.00 85.00 203 ASP A C 1
ATOM 1593 O O . ASP A 1 203 ? 1.735 -10.482 5.091 1.00 85.00 203 ASP A O 1
ATOM 1597 N N . MET A 1 204 ? 1.986 -12.134 6.597 1.00 84.88 204 MET A N 1
ATOM 1598 C CA . MET A 1 204 ? 3.421 -12.317 6.403 1.00 84.88 204 MET A CA 1
ATOM 1599 C C . MET A 1 204 ? 3.757 -12.776 4.985 1.00 84.88 204 MET A C 1
ATOM 1601 O O . MET A 1 204 ? 4.647 -12.207 4.353 1.00 84.88 204 MET A O 1
ATOM 1605 N N . THR A 1 205 ? 3.016 -13.747 4.449 1.00 86.38 205 THR A N 1
ATOM 1606 C CA . THR A 1 205 ? 3.191 -14.221 3.068 1.00 86.38 205 THR A CA 1
ATOM 1607 C C . THR A 1 205 ? 2.989 -13.076 2.073 1.00 86.38 205 THR A C 1
ATOM 1609 O O . THR A 1 205 ? 3.855 -12.819 1.235 1.00 86.38 205 THR A O 1
ATOM 1612 N N . ARG A 1 206 ? 1.912 -12.297 2.228 1.00 86.88 206 ARG A N 1
ATOM 1613 C CA . ARG A 1 206 ? 1.638 -11.115 1.392 1.00 86.88 206 ARG A CA 1
ATOM 1614 C C . ARG A 1 206 ? 2.714 -10.037 1.518 1.00 86.88 206 ARG A C 1
ATOM 1616 O O . ARG A 1 206 ? 3.029 -9.353 0.542 1.00 86.88 206 ARG A O 1
ATOM 1623 N N . ALA A 1 207 ? 3.267 -9.843 2.713 1.00 86.69 207 ALA A N 1
ATOM 1624 C CA . ALA A 1 207 ? 4.335 -8.876 2.931 1.00 86.69 207 ALA A CA 1
ATOM 1625 C C . ALA A 1 207 ? 5.638 -9.312 2.242 1.00 86.69 207 ALA A C 1
ATOM 1627 O O . ALA A 1 207 ? 6.256 -8.504 1.549 1.00 86.69 207 ALA A O 1
ATOM 1628 N N . VAL A 1 208 ? 6.005 -10.592 2.343 1.00 85.44 208 VAL A N 1
ATOM 1629 C CA . VAL A 1 208 ? 7.152 -11.183 1.631 1.00 85.44 208 VAL A CA 1
ATOM 1630 C C . VAL A 1 208 ? 6.969 -11.082 0.111 1.00 85.44 208 VAL A C 1
ATOM 1632 O O . VAL A 1 208 ? 7.889 -10.684 -0.609 1.00 85.44 208 VAL A O 1
ATOM 1635 N N . GLU A 1 209 ? 5.768 -11.350 -0.401 1.00 83.50 209 GLU A N 1
ATOM 1636 C CA . GLU A 1 209 ? 5.442 -11.165 -1.821 1.00 83.50 209 GLU A CA 1
ATOM 1637 C C . GLU A 1 209 ? 5.588 -9.706 -2.271 1.00 83.50 209 GLU A C 1
ATOM 1639 O O . GLU A 1 209 ? 6.078 -9.435 -3.372 1.00 83.50 209 GLU A O 1
ATOM 1644 N N . ARG A 1 210 ? 5.243 -8.740 -1.413 1.00 82.50 210 ARG A N 1
ATOM 1645 C CA . ARG A 1 210 ? 5.445 -7.315 -1.705 1.00 82.50 210 ARG A CA 1
ATOM 1646 C C . ARG A 1 210 ? 6.928 -6.957 -1.822 1.00 82.50 210 ARG A C 1
ATOM 1648 O O . ARG A 1 210 ? 7.296 -6.222 -2.740 1.00 82.50 210 ARG A O 1
ATOM 1655 N N . ILE A 1 211 ? 7.786 -7.514 -0.963 1.00 83.50 211 ILE A N 1
ATOM 1656 C CA . ILE A 1 211 ? 9.250 -7.352 -1.054 1.00 83.50 211 ILE A CA 1
ATOM 1657 C C . ILE A 1 211 ? 9.765 -7.865 -2.398 1.00 83.50 211 ILE A C 1
ATOM 1659 O O . ILE A 1 211 ? 10.593 -7.216 -3.038 1.00 83.50 211 ILE A O 1
ATOM 1663 N N . ARG A 1 212 ? 9.227 -8.989 -2.887 1.00 78.12 212 ARG A N 1
ATOM 1664 C CA . ARG A 1 212 ? 9.570 -9.515 -4.217 1.00 78.12 212 ARG A CA 1
ATOM 1665 C C . ARG A 1 212 ? 9.329 -8.490 -5.327 1.00 78.12 212 ARG A C 1
ATOM 1667 O O . ARG A 1 212 ? 10.104 -8.418 -6.280 1.00 78.12 212 ARG A O 1
ATOM 1674 N N . GLY A 1 213 ? 8.277 -7.681 -5.195 1.00 70.56 213 GLY A N 1
ATOM 1675 C CA . GLY A 1 213 ? 7.986 -6.565 -6.093 1.00 70.56 213 GLY A CA 1
ATOM 1676 C C . GLY A 1 213 ? 9.048 -5.461 -6.052 1.00 70.56 213 GLY A C 1
ATOM 1677 O O . GLY A 1 213 ? 9.435 -4.967 -7.113 1.00 70.56 213 GLY A O 1
ATOM 1678 N N . HIS A 1 214 ? 9.562 -5.121 -4.864 1.00 76.38 214 HIS A N 1
ATOM 1679 C CA . HIS A 1 214 ? 10.559 -4.058 -4.669 1.00 76.38 214 HIS A CA 1
ATOM 1680 C C . HIS A 1 214 ? 11.899 -4.334 -5.359 1.00 76.38 214 HIS A C 1
ATOM 1682 O O . HIS A 1 214 ? 12.534 -3.404 -5.849 1.00 76.38 214 HIS A O 1
ATOM 1688 N N . PHE A 1 215 ? 12.310 -5.597 -5.469 1.00 77.62 215 PHE A N 1
ATOM 1689 C CA . PHE A 1 215 ? 13.603 -5.963 -6.063 1.00 77.62 215 PHE A CA 1
ATOM 1690 C C . PHE A 1 215 ? 13.495 -6.557 -7.465 1.00 77.62 215 PHE A C 1
ATOM 1692 O O . PHE A 1 215 ? 14.422 -7.215 -7.936 1.00 77.62 215 PHE A O 1
ATOM 1699 N N . CYS A 1 216 ? 12.382 -6.338 -8.167 1.00 80.81 216 CYS A N 1
ATOM 1700 C CA . CYS A 1 216 ? 12.239 -6.843 -9.526 1.00 80.81 216 CYS A CA 1
ATOM 1701 C C . CYS A 1 216 ? 13.360 -6.299 -10.427 1.00 80.81 216 CYS A C 1
ATOM 1703 O O . CYS A 1 216 ? 13.416 -5.103 -10.688 1.00 80.81 216 CYS A O 1
ATOM 1705 N N . ALA A 1 217 ? 14.216 -7.171 -10.964 1.00 81.50 217 ALA A N 1
ATOM 1706 C CA . ALA A 1 217 ? 15.347 -6.759 -11.803 1.00 81.50 217 ALA A CA 1
ATOM 1707 C C . ALA A 1 217 ? 14.925 -5.949 -13.047 1.00 81.50 217 ALA A C 1
ATOM 1709 O O . ALA A 1 217 ? 15.688 -5.119 -13.534 1.00 81.50 217 ALA A O 1
ATOM 1710 N N . ALA A 1 218 ? 13.703 -6.167 -13.550 1.00 86.06 218 ALA A N 1
ATOM 1711 C CA . ALA A 1 218 ? 13.187 -5.476 -14.727 1.00 86.06 218 ALA A CA 1
ATOM 1712 C C . ALA A 1 218 ? 12.693 -4.047 -14.437 1.00 86.06 218 ALA A C 1
ATOM 1714 O O . ALA A 1 218 ? 12.879 -3.173 -15.280 1.00 86.06 218 ALA A O 1
ATOM 1715 N N . CYS A 1 219 ? 12.058 -3.801 -13.284 1.00 87.75 219 CYS A N 1
ATOM 1716 C CA . CYS A 1 219 ? 11.496 -2.484 -12.941 1.00 87.75 219 CYS A CA 1
ATOM 1717 C C . CYS A 1 219 ? 12.167 -1.791 -11.752 1.00 87.75 219 CYS A C 1
ATOM 1719 O O . CYS A 1 219 ? 11.805 -0.664 -11.435 1.00 87.75 219 CYS A O 1
ATOM 1721 N N . GLN A 1 220 ? 13.108 -2.458 -11.084 1.00 83.75 220 GLN A N 1
ATOM 1722 C CA . GLN A 1 220 ? 13.813 -1.984 -9.890 1.00 83.75 220 GLN A CA 1
ATOM 1723 C C . GLN A 1 220 ? 12.854 -1.465 -8.805 1.00 83.75 220 GLN A C 1
ATOM 1725 O O . GLN A 1 220 ? 13.089 -0.434 -8.187 1.00 83.75 220 GLN A O 1
ATOM 1730 N N . GLY A 1 221 ? 11.717 -2.146 -8.634 1.00 80.62 221 GLY A N 1
ATOM 1731 C CA . GLY A 1 221 ? 10.702 -1.779 -7.645 1.00 80.62 221 GLY A CA 1
ATOM 1732 C C . GLY A 1 221 ? 9.691 -0.725 -8.089 1.00 80.62 221 GLY A C 1
ATOM 1733 O O . GLY A 1 221 ? 8.712 -0.506 -7.383 1.00 80.62 221 GLY A O 1
ATOM 1734 N N . ALA A 1 222 ? 9.834 -0.125 -9.275 1.00 85.12 222 ALA A N 1
ATOM 1735 C CA . ALA A 1 222 ? 8.881 0.873 -9.771 1.00 85.12 222 ALA A CA 1
ATOM 1736 C C . ALA A 1 222 ? 7.495 0.290 -10.121 1.00 85.12 222 ALA A C 1
ATOM 1738 O O . ALA A 1 222 ? 6.567 1.036 -10.436 1.00 85.12 222 ALA A O 1
ATOM 1739 N N . GLY A 1 223 ? 7.358 -1.042 -10.176 1.00 87.19 223 GLY A N 1
ATOM 1740 C CA . GLY A 1 223 ? 6.130 -1.748 -10.577 1.00 87.19 223 GLY A CA 1
ATOM 1741 C C . GLY A 1 223 ? 5.743 -1.570 -12.053 1.00 87.19 223 GLY A C 1
ATOM 1742 O O . GLY A 1 223 ? 4.870 -2.268 -12.568 1.00 87.19 223 GLY A O 1
ATOM 1743 N N . THR A 1 224 ? 6.428 -0.682 -12.768 1.00 93.06 224 THR A N 1
ATOM 1744 C CA . THR A 1 224 ? 6.208 -0.359 -14.174 1.00 93.06 224 THR A CA 1
ATOM 1745 C C . THR A 1 224 ? 7.533 -0.354 -14.923 1.00 93.06 224 THR A C 1
ATOM 1747 O O . THR A 1 224 ? 8.591 -0.105 -14.350 1.00 93.06 224 THR A O 1
ATOM 1750 N N . VAL A 1 225 ? 7.484 -0.670 -16.212 1.00 95.38 225 VAL A N 1
ATOM 1751 C CA . VAL A 1 225 ? 8.635 -0.597 -17.117 1.00 95.38 225 VAL A CA 1
ATOM 1752 C C . VAL A 1 225 ? 8.286 0.282 -18.307 1.00 95.38 225 VAL A C 1
ATOM 1754 O O . VAL A 1 225 ? 7.115 0.401 -18.683 1.00 95.38 225 VAL A O 1
ATOM 1757 N N . ALA A 1 226 ? 9.298 0.895 -18.919 1.00 96.44 226 ALA A N 1
ATOM 1758 C CA . ALA A 1 226 ? 9.113 1.631 -20.163 1.00 96.44 226 ALA A CA 1
ATOM 1759 C C . ALA A 1 226 ? 8.455 0.724 -21.216 1.00 96.44 226 ALA A C 1
ATOM 1761 O O . ALA A 1 226 ? 8.876 -0.413 -21.448 1.00 96.44 226 ALA A O 1
ATOM 1762 N N . CYS A 1 227 ? 7.399 1.225 -21.853 1.00 97.25 227 CYS A N 1
ATOM 1763 C CA . CYS A 1 227 ? 6.671 0.480 -22.866 1.00 97.25 227 CYS A CA 1
ATOM 1764 C C . CYS A 1 227 ? 7.591 0.208 -24.060 1.00 97.25 227 CYS A C 1
ATOM 1766 O O . CYS A 1 227 ? 8.016 1.141 -24.745 1.00 97.25 227 CYS A O 1
ATOM 1768 N N . LYS A 1 228 ? 7.867 -1.072 -24.339 1.00 96.94 228 LYS A N 1
ATOM 1769 C CA . LYS A 1 228 ? 8.752 -1.489 -25.439 1.00 96.94 228 LYS A CA 1
ATOM 1770 C C . LYS A 1 228 ? 8.266 -1.011 -26.810 1.00 96.94 228 LYS A C 1
ATOM 1772 O O . LYS A 1 228 ? 9.089 -0.710 -27.663 1.00 96.94 228 LYS A O 1
ATOM 1777 N N . ALA A 1 229 ? 6.950 -0.896 -27.007 1.00 96.50 229 ALA A N 1
ATOM 1778 C CA . ALA A 1 229 ? 6.372 -0.485 -28.286 1.00 96.50 229 ALA A CA 1
ATOM 1779 C C . ALA A 1 229 ? 6.661 0.988 -28.636 1.00 96.50 229 ALA A C 1
ATOM 1781 O O . ALA A 1 229 ? 6.884 1.302 -29.799 1.00 96.50 229 ALA A O 1
ATOM 1782 N N . CYS A 1 230 ? 6.678 1.893 -27.651 1.00 97.06 230 CYS A N 1
ATOM 1783 C CA . CYS A 1 230 ? 6.961 3.320 -27.876 1.00 97.06 230 CYS A CA 1
ATOM 1784 C C . CYS A 1 230 ? 8.325 3.788 -27.342 1.00 97.06 230 CYS A C 1
ATOM 1786 O O . CYS A 1 230 ? 8.707 4.944 -27.550 1.00 97.06 230 CYS A O 1
ATOM 1788 N N . GLY A 1 231 ? 9.059 2.909 -26.652 1.00 96.31 231 GLY A N 1
ATOM 1789 C CA . GLY A 1 231 ? 10.331 3.221 -26.001 1.00 96.31 231 GLY A CA 1
ATOM 1790 C C . GLY A 1 231 ? 10.186 4.212 -24.846 1.00 96.31 231 GLY A C 1
ATOM 1791 O O . GLY A 1 231 ? 11.048 5.063 -24.672 1.00 96.31 231 GLY A O 1
ATOM 1792 N N . GLY A 1 232 ? 9.072 4.178 -24.108 1.00 96.56 232 GLY A N 1
ATOM 1793 C CA . GLY A 1 232 ? 8.829 5.112 -22.998 1.00 96.56 232 GLY A CA 1
ATOM 1794 C C . GLY A 1 232 ? 8.120 6.419 -23.370 1.00 96.56 232 GLY A C 1
ATOM 1795 O O . GLY A 1 232 ? 7.664 7.133 -22.488 1.00 96.56 232 GLY A O 1
ATOM 1796 N N . ARG A 1 233 ? 7.975 6.739 -24.663 1.00 97.31 233 ARG A N 1
ATOM 1797 C CA . ARG A 1 233 ? 7.466 8.052 -25.116 1.00 97.31 233 ARG A CA 1
ATOM 1798 C C . ARG A 1 233 ? 5.953 8.236 -25.014 1.00 97.31 233 ARG A C 1
ATOM 1800 O O . ARG A 1 233 ? 5.465 9.353 -25.098 1.00 97.31 233 ARG A O 1
ATOM 1807 N N . GLY A 1 234 ? 5.199 7.146 -24.916 1.00 97.38 234 GLY A N 1
ATOM 1808 C CA . GLY A 1 234 ? 3.734 7.177 -24.939 1.00 97.38 234 GLY A CA 1
ATOM 1809 C C . GLY A 1 234 ? 3.127 7.326 -26.336 1.00 97.38 234 GLY A C 1
ATOM 1810 O O . GLY A 1 234 ? 1.983 6.928 -26.531 1.00 97.38 234 GLY A O 1
ATOM 1811 N N . THR A 1 235 ? 3.889 7.774 -27.331 1.00 97.62 235 THR A N 1
ATOM 1812 C CA . THR A 1 235 ? 3.452 7.884 -28.729 1.00 97.62 235 THR A CA 1
ATOM 1813 C C . THR A 1 235 ? 4.306 7.037 -29.670 1.00 97.62 235 THR A C 1
ATOM 1815 O O . THR A 1 235 ? 5.465 6.726 -29.381 1.00 97.62 235 THR A O 1
ATOM 1818 N N . VAL A 1 236 ? 3.721 6.629 -30.795 1.00 97.50 236 VAL A N 1
ATOM 1819 C CA . VAL A 1 236 ? 4.412 5.942 -31.894 1.00 97.50 236 VAL A CA 1
ATOM 1820 C C . VAL A 1 236 ? 4.262 6.762 -33.179 1.00 97.50 236 VAL A C 1
ATOM 1822 O O . VAL A 1 236 ? 3.183 7.308 -33.423 1.00 97.50 236 VAL A O 1
ATOM 1825 N N . PRO A 1 237 ? 5.327 6.904 -33.990 1.00 96.00 237 PRO A N 1
ATOM 1826 C CA . PRO A 1 237 ? 5.214 7.557 -35.283 1.00 96.00 237 PRO A CA 1
ATOM 1827 C C . PRO A 1 237 ? 4.422 6.650 -36.225 1.00 96.00 237 PRO A C 1
ATOM 1829 O O . PRO A 1 237 ? 4.817 5.513 -36.485 1.00 96.00 237 PRO A O 1
ATOM 1832 N N . VAL A 1 238 ? 3.312 7.160 -36.739 1.00 96.06 238 VAL A N 1
ATOM 1833 C CA . VAL A 1 238 ? 2.530 6.506 -37.781 1.00 96.06 238 VAL A CA 1
ATOM 1834 C C . VAL A 1 238 ? 2.845 7.215 -39.085 1.00 96.06 238 VAL A C 1
ATOM 1836 O O . VAL A 1 238 ? 2.618 8.417 -39.235 1.00 96.06 238 VAL A O 1
ATOM 1839 N N . ARG A 1 239 ? 3.427 6.457 -40.018 1.00 95.81 239 ARG A N 1
ATOM 1840 C CA . ARG A 1 239 ? 3.639 6.916 -41.388 1.00 95.81 239 ARG A CA 1
ATOM 1841 C C . ARG A 1 239 ? 2.326 6.776 -42.132 1.00 95.81 239 ARG A C 1
ATOM 1843 O O . ARG A 1 239 ? 1.923 5.671 -42.481 1.00 95.81 239 ARG A O 1
ATOM 1850 N N . GLY A 1 240 ? 1.665 7.905 -42.324 1.00 93.69 240 GLY A N 1
ATOM 1851 C CA . GLY A 1 240 ? 0.521 8.031 -43.203 1.00 93.69 240 GLY A CA 1
ATOM 1852 C C . GLY A 1 240 ? 0.902 8.747 -44.488 1.00 93.69 240 GLY A C 1
ATOM 1853 O O . GLY A 1 240 ? 1.986 9.313 -44.636 1.00 93.69 240 GLY A O 1
ATOM 1854 N N . GLU A 1 241 ? -0.041 8.765 -45.411 1.00 96.25 241 GLU A N 1
ATOM 1855 C CA . GLU A 1 241 ? -0.011 9.656 -46.555 1.00 96.25 241 GLU A CA 1
ATOM 1856 C C . GLU A 1 241 ? -1.149 10.654 -46.390 1.00 96.25 241 GLU A C 1
ATOM 1858 O O . GLU A 1 241 ? -2.294 10.268 -46.145 1.00 96.25 241 GLU A O 1
ATOM 1863 N N . LYS A 1 242 ? -0.845 11.948 -46.506 1.00 95.25 242 LYS A N 1
ATOM 1864 C CA . LYS A 1 242 ? -1.883 12.976 -46.616 1.00 95.25 242 LYS A CA 1
ATOM 1865 C C . LYS A 1 242 ? -1.955 13.474 -48.055 1.00 95.25 242 LYS A C 1
ATOM 1867 O O . LYS A 1 242 ? -0.916 13.550 -48.721 1.00 95.25 242 LYS A O 1
ATOM 1872 N N . PRO A 1 243 ? -3.151 13.839 -48.550 1.00 96.69 243 PRO A N 1
ATOM 1873 C CA . PRO A 1 243 ? -3.270 14.435 -49.870 1.00 96.69 243 PRO A CA 1
ATOM 1874 C C . PRO A 1 243 ? -2.398 15.689 -49.940 1.00 96.69 243 PRO A C 1
ATOM 1876 O O . PRO A 1 243 ? -2.362 16.498 -49.009 1.00 96.69 243 PRO A O 1
ATOM 1879 N N . CYS A 1 244 ? -1.665 15.839 -51.041 1.00 96.38 244 CYS A N 1
ATOM 1880 C CA . CYS A 1 244 ? -0.781 16.974 -51.244 1.00 96.38 244 CYS A CA 1
ATOM 1881 C C . CYS A 1 244 ? -1.612 18.267 -51.193 1.00 96.38 244 CYS A C 1
ATOM 1883 O O . CYS A 1 244 ? -2.540 18.416 -51.995 1.00 96.38 244 CYS A O 1
ATOM 1885 N N . PRO A 1 245 ? -1.285 19.222 -50.304 1.00 95.62 245 PRO A N 1
ATOM 1886 C CA . PRO A 1 245 ? -2.108 20.412 -50.086 1.00 95.62 245 PRO A CA 1
ATOM 1887 C C . PRO A 1 245 ? -2.174 21.327 -51.318 1.00 95.62 245 PRO A C 1
ATOM 1889 O O . PRO A 1 245 ? -3.090 22.131 -51.433 1.00 95.62 245 PRO A O 1
ATOM 1892 N N . GLN A 1 246 ? -1.225 21.197 -52.251 1.00 94.88 246 GLN A N 1
ATOM 1893 C CA . GLN A 1 246 ? -1.154 21.997 -53.477 1.00 94.88 246 GLN A CA 1
ATOM 1894 C C . GLN A 1 246 ? -2.046 21.479 -54.610 1.00 94.88 246 GLN A C 1
ATOM 1896 O O . GLN A 1 246 ? -2.630 22.278 -55.335 1.00 94.88 246 GLN A O 1
ATOM 1901 N N . CYS A 1 247 ? -2.157 20.160 -54.782 1.00 95.44 247 CYS A N 1
ATOM 1902 C CA . CYS A 1 247 ? -2.972 19.563 -55.848 1.00 95.44 247 CYS A CA 1
ATOM 1903 C C . CYS A 1 247 ? -4.225 18.842 -55.330 1.00 95.44 247 CYS A C 1
ATOM 1905 O O . CYS A 1 247 ? -4.936 18.219 -56.118 1.00 95.44 247 CYS A O 1
ATOM 1907 N N . GLY A 1 248 ? -4.467 18.851 -54.017 1.00 94.62 248 GLY A N 1
ATOM 1908 C CA . GLY A 1 248 ? -5.617 18.202 -53.385 1.00 94.62 248 GLY A CA 1
ATOM 1909 C C . GLY A 1 248 ? -5.678 16.689 -53.605 1.00 94.62 248 GLY A C 1
ATOM 1910 O O . GLY A 1 248 ? -6.767 16.150 -53.749 1.00 94.62 248 GLY A O 1
ATOM 1911 N N . GLY A 1 249 ? -4.535 16.001 -53.703 1.00 96.25 249 GLY A N 1
ATOM 1912 C CA . GLY A 1 249 ? -4.508 14.552 -53.969 1.00 96.25 249 GLY A CA 1
ATOM 1913 C C . GLY A 1 249 ? -4.369 14.154 -55.441 1.00 96.25 249 GLY A C 1
ATOM 1914 O O . GLY A 1 249 ? -4.050 13.011 -55.732 1.00 96.25 249 GLY A O 1
ATOM 1915 N N . THR A 1 250 ? -4.568 15.078 -56.385 1.00 96.25 250 THR A N 1
ATOM 1916 C CA . THR A 1 250 ? -4.687 14.717 -57.814 1.00 96.25 250 THR A CA 1
ATOM 1917 C C . THR A 1 250 ? -3.363 14.427 -58.530 1.00 96.25 250 THR A C 1
ATOM 1919 O O . THR A 1 250 ? -3.375 13.942 -59.656 1.00 96.25 250 THR A O 1
ATOM 1922 N N . GLY A 1 251 ? -2.218 14.790 -57.945 1.00 96.12 251 GLY A N 1
ATOM 1923 C CA . GLY A 1 251 ? -0.895 14.684 -58.578 1.00 96.12 251 GLY A CA 1
ATOM 1924 C C . GLY A 1 251 ? -0.635 15.705 -59.696 1.00 96.12 251 GLY A C 1
ATOM 1925 O O . GLY A 1 251 ? 0.516 15.941 -60.061 1.00 96.12 251 GLY A O 1
ATOM 1926 N N . THR A 1 252 ? -1.667 16.386 -60.198 1.00 95.56 252 THR A N 1
ATOM 1927 C CA . THR A 1 252 ? -1.564 17.380 -61.276 1.00 95.56 252 THR A CA 1
ATOM 1928 C C . THR A 1 252 ? -1.971 18.767 -60.801 1.00 95.56 252 THR A C 1
ATOM 1930 O O . THR A 1 252 ? -2.906 18.911 -60.021 1.00 95.56 252 THR A O 1
ATOM 1933 N N . TYR A 1 253 ? -1.293 19.799 -61.290 1.00 90.06 253 TYR A N 1
ATOM 1934 C CA . TYR A 1 253 ? -1.637 21.193 -61.025 1.00 90.06 253 TYR A CA 1
ATOM 1935 C C . TYR A 1 253 ? -1.978 21.889 -62.346 1.00 90.06 253 TYR A C 1
ATOM 1937 O O . TYR A 1 253 ? -1.244 21.762 -63.328 1.00 90.06 253 TYR A O 1
ATOM 1945 N N . SER A 1 254 ? -3.103 22.604 -62.373 1.00 87.31 254 SER A N 1
ATOM 1946 C CA . SER A 1 254 ? -3.483 23.449 -63.507 1.00 87.31 254 SER A CA 1
ATOM 1947 C C . SER A 1 254 ? -2.872 24.829 -63.309 1.00 87.31 254 SER A C 1
ATOM 1949 O O . SER A 1 254 ? -3.240 25.542 -62.373 1.00 87.31 254 SER A O 1
ATOM 1951 N N . ALA A 1 255 ? -1.934 25.205 -64.178 1.00 82.62 255 ALA A N 1
ATOM 1952 C CA . ALA A 1 255 ? -1.341 26.533 -64.144 1.00 82.62 255 ALA A CA 1
ATOM 1953 C C . ALA A 1 255 ? -2.412 27.606 -64.380 1.00 82.62 255 ALA A C 1
ATOM 1955 O O . ALA A 1 255 ? -3.296 27.448 -65.220 1.00 82.62 255 ALA A O 1
ATOM 1956 N N . ARG A 1 256 ? -2.325 28.724 -63.647 1.00 85.50 256 ARG A N 1
ATOM 1957 C CA . ARG A 1 256 ? -3.265 29.850 -63.793 1.00 85.50 256 ARG A CA 1
ATOM 1958 C C . ARG A 1 256 ? -3.199 30.497 -65.181 1.00 85.50 256 ARG A C 1
ATOM 1960 O O . ARG A 1 256 ? -4.144 31.157 -65.595 1.00 85.50 256 ARG A O 1
ATOM 1967 N N . VAL A 1 257 ? -2.076 30.321 -65.873 1.00 83.12 257 VAL A N 1
ATOM 1968 C CA . VAL A 1 257 ? -1.819 30.852 -67.208 1.00 83.12 257 VAL A CA 1
ATOM 1969 C C . VAL A 1 257 ? -1.226 29.716 -68.043 1.00 83.12 257 VAL A C 1
ATOM 1971 O O . VAL A 1 257 ? -0.165 29.198 -67.702 1.00 83.12 257 VAL A O 1
ATOM 1974 N N . GLY A 1 258 ? -1.935 29.307 -69.098 1.00 79.88 258 GLY A N 1
ATOM 1975 C CA . GLY A 1 258 ? -1.549 28.215 -70.001 1.00 79.88 258 GLY A CA 1
ATOM 1976 C C . GLY A 1 258 ? -2.560 27.062 -70.054 1.00 79.88 258 GLY A C 1
ATOM 1977 O O . GLY A 1 258 ? -3.234 26.750 -69.076 1.00 79.88 258 GLY A O 1
ATOM 1978 N N . THR A 1 259 ? -2.675 26.419 -71.218 1.00 80.31 259 THR A N 1
ATOM 1979 C CA . THR A 1 259 ? -3.513 25.230 -71.433 1.00 80.31 259 THR A CA 1
ATOM 1980 C C . THR A 1 259 ? -2.673 23.968 -71.245 1.00 80.31 259 THR A C 1
ATOM 1982 O O . THR A 1 259 ? -1.950 23.560 -72.150 1.00 80.31 259 THR A O 1
ATOM 1985 N N . GLY A 1 260 ? -2.739 23.350 -70.067 1.00 81.94 260 GLY A N 1
ATOM 1986 C CA . GLY A 1 260 ? -2.064 22.078 -69.805 1.00 81.94 260 GLY A CA 1
ATOM 1987 C C . GLY A 1 260 ? -2.078 21.690 -68.329 1.00 81.94 260 GLY A C 1
ATOM 1988 O O . GLY A 1 260 ? -1.993 22.548 -67.452 1.00 81.94 260 GLY A O 1
ATOM 1989 N N . LYS A 1 261 ? -2.188 20.387 -68.047 1.00 89.50 261 LYS A N 1
ATOM 1990 C CA . LYS A 1 261 ? -1.967 19.835 -66.703 1.00 89.50 261 LYS A CA 1
ATOM 1991 C C . LYS A 1 261 ? -0.489 19.486 -66.578 1.00 89.50 261 LYS A C 1
ATOM 1993 O O . LYS A 1 261 ? -0.014 18.606 -67.289 1.00 89.50 261 LYS A O 1
ATOM 1998 N N . SER A 1 262 ? 0.232 20.156 -65.688 1.00 92.25 262 SER A N 1
ATOM 1999 C CA . SER A 1 262 ? 1.607 19.785 -65.343 1.00 92.25 262 SER A CA 1
ATOM 2000 C C . SER A 1 262 ? 1.622 18.932 -64.074 1.00 92.25 262 SER A C 1
ATOM 2002 O O . SER A 1 262 ? 0.715 19.023 -63.240 1.00 92.25 262 SER A O 1
ATOM 2004 N N . GLN A 1 263 ? 2.656 18.107 -63.897 1.00 96.69 263 GLN A N 1
ATOM 2005 C CA . GLN A 1 263 ? 2.863 17.394 -62.634 1.00 96.69 263 GLN A CA 1
ATOM 2006 C C . GLN A 1 263 ? 3.002 18.400 -61.486 1.00 96.69 263 GLN A C 1
ATOM 2008 O O . GLN A 1 263 ? 3.645 19.441 -61.630 1.00 96.69 263 GLN A O 1
ATOM 2013 N N . CYS A 1 264 ? 2.382 18.108 -60.344 1.00 95.12 264 CYS A N 1
ATOM 2014 C CA . CYS A 1 264 ? 2.485 18.970 -59.175 1.00 95.12 264 CYS A CA 1
ATOM 2015 C C . CYS A 1 264 ? 3.938 18.962 -58.655 1.00 95.12 264 CYS A C 1
ATOM 2017 O O . CYS A 1 264 ? 4.456 17.885 -58.357 1.00 95.12 264 CYS A O 1
ATOM 2019 N N . PRO A 1 265 ? 4.601 20.124 -58.492 1.00 94.62 265 PRO A N 1
ATOM 2020 C CA . PRO A 1 265 ? 6.019 20.178 -58.125 1.00 94.62 265 PRO A CA 1
ATOM 2021 C C . PRO A 1 265 ? 6.302 19.707 -56.689 1.00 94.62 265 PRO A C 1
ATOM 2023 O O . PRO A 1 265 ? 7.413 19.276 -56.393 1.00 94.62 265 PRO A O 1
ATOM 2026 N N . PHE A 1 266 ? 5.300 19.746 -55.803 1.00 95.25 266 PHE A N 1
ATOM 2027 C CA . PHE A 1 266 ? 5.451 19.378 -54.391 1.00 95.25 266 PHE A CA 1
ATOM 2028 C C . PHE A 1 266 ? 5.413 17.866 -54.158 1.00 95.25 266 PHE A C 1
ATOM 2030 O O . PHE A 1 266 ? 6.261 17.335 -53.450 1.00 95.25 266 PHE A O 1
ATOM 2037 N N . CYS A 1 267 ? 4.446 17.167 -54.759 1.00 96.12 267 CYS A N 1
ATOM 2038 C CA . CYS A 1 267 ? 4.340 15.705 -54.670 1.00 96.12 267 CYS A CA 1
ATOM 2039 C C . CYS A 1 267 ? 4.942 14.977 -55.879 1.00 96.12 267 CYS A C 1
ATOM 2041 O O . CYS A 1 267 ? 4.889 13.755 -55.938 1.00 96.12 267 CYS A O 1
ATOM 2043 N N . ARG A 1 268 ? 5.483 15.711 -56.862 1.00 96.50 268 ARG A N 1
ATOM 2044 C CA . ARG A 1 268 ? 6.091 15.174 -58.093 1.00 96.50 268 ARG A CA 1
ATOM 2045 C C . ARG A 1 268 ? 5.186 14.191 -58.842 1.00 96.50 268 ARG A C 1
ATOM 2047 O O . ARG A 1 268 ? 5.633 13.150 -59.306 1.00 96.50 268 ARG A O 1
ATOM 2054 N N . GLY A 1 269 ? 3.896 14.506 -58.931 1.00 95.69 269 GLY A N 1
ATOM 2055 C CA . GLY A 1 269 ? 2.922 13.655 -59.620 1.00 95.69 269 GLY A CA 1
ATOM 2056 C C . GLY A 1 269 ? 2.267 12.568 -58.764 1.00 95.69 269 GLY A C 1
ATOM 2057 O O . GLY A 1 269 ? 1.272 12.009 -59.206 1.00 95.69 269 GLY A O 1
ATOM 2058 N N . VAL A 1 270 ? 2.753 12.299 -57.546 1.00 97.19 270 VAL A N 1
ATOM 2059 C CA . VAL A 1 270 ? 2.229 11.212 -56.691 1.00 97.19 270 VAL A CA 1
ATOM 2060 C C . VAL A 1 270 ? 0.850 11.545 -56.113 1.00 97.19 270 VAL A C 1
ATOM 2062 O O . VAL A 1 270 ? 0.028 10.665 -55.895 1.00 97.19 270 VAL A O 1
ATOM 2065 N N . GLY A 1 271 ? 0.572 12.827 -55.872 1.00 95.69 271 GLY A N 1
ATOM 2066 C CA . GLY A 1 271 ? -0.691 13.285 -55.294 1.00 95.69 271 GLY A CA 1
ATOM 2067 C C . GLY A 1 271 ? -0.739 13.227 -53.767 1.00 95.69 271 GLY A C 1
ATOM 2068 O O . GLY A 1 271 ? -1.466 14.018 -53.172 1.00 95.69 271 GLY A O 1
ATOM 2069 N N . SER A 1 272 ? 0.093 12.420 -53.114 1.00 97.31 272 SER A N 1
ATOM 2070 C CA . SER A 1 272 ? 0.262 12.392 -51.658 1.00 97.31 272 SER A CA 1
ATOM 2071 C C . SER A 1 272 ? 1.635 12.911 -51.221 1.00 97.31 272 SER A C 1
ATOM 2073 O O . SER A 1 272 ? 2.578 13.005 -52.010 1.00 97.31 272 SER A O 1
ATOM 2075 N N . ILE A 1 273 ? 1.730 13.322 -49.957 1.00 96.00 273 ILE A N 1
ATOM 2076 C CA . ILE A 1 273 ? 2.998 13.597 -49.275 1.00 96.00 273 ILE A CA 1
ATOM 2077 C C . ILE A 1 273 ? 3.071 12.743 -48.004 1.00 96.00 273 ILE A C 1
ATOM 2079 O O . ILE A 1 273 ? 2.033 12.544 -47.358 1.00 96.00 273 ILE A O 1
ATOM 2083 N N . PRO A 1 274 ? 4.266 12.246 -47.633 1.00 95.19 274 PRO A N 1
ATOM 2084 C CA . PRO A 1 274 ? 4.430 11.495 -46.398 1.00 95.19 274 PRO A CA 1
ATOM 2085 C C . PRO A 1 274 ? 4.038 12.380 -45.212 1.00 95.19 274 PRO A C 1
ATOM 2087 O O . PRO A 1 274 ? 4.450 13.539 -45.114 1.00 95.19 274 PRO A O 1
ATOM 2090 N N . ASP A 1 275 ? 3.208 11.836 -44.333 1.00 95.50 275 ASP A N 1
ATOM 2091 C CA . ASP A 1 275 ? 2.752 12.476 -43.110 1.00 95.50 275 ASP A CA 1
ATOM 2092 C C . ASP A 1 275 ? 3.210 11.625 -41.930 1.00 95.50 275 ASP A C 1
ATOM 2094 O O . ASP A 1 275 ? 2.722 10.516 -41.719 1.00 95.50 275 ASP A O 1
ATOM 2098 N N . GLU A 1 276 ? 4.176 12.128 -41.169 1.00 95.38 276 GLU A N 1
ATOM 2099 C CA . GLU A 1 276 ? 4.582 11.496 -39.917 1.00 95.38 276 GLU A CA 1
ATOM 2100 C C . GLU A 1 276 ? 3.767 12.122 -38.787 1.00 95.38 276 GLU A C 1
ATOM 2102 O O . GLU A 1 276 ? 4.092 13.195 -38.276 1.00 95.38 276 GLU A O 1
ATOM 2107 N N . ARG A 1 277 ? 2.664 11.463 -38.418 1.00 94.75 277 ARG A N 1
ATOM 2108 C CA . ARG A 1 277 ? 1.872 11.841 -37.242 1.00 94.75 277 ARG A CA 1
ATOM 2109 C C . ARG A 1 277 ? 2.315 11.017 -36.047 1.00 94.75 277 ARG A C 1
ATOM 2111 O O . ARG A 1 277 ? 2.743 9.874 -36.186 1.00 94.75 277 ARG A O 1
ATOM 2118 N N . GLN A 1 278 ? 2.199 11.594 -34.860 1.00 96.44 278 GLN A N 1
ATOM 2119 C CA . GLN A 1 278 ? 2.335 10.834 -33.627 1.00 96.44 278 GLN A CA 1
ATOM 2120 C C . GLN A 1 278 ? 0.951 10.397 -33.170 1.00 96.44 278 GLN A C 1
ATOM 2122 O O . GLN A 1 278 ? 0.088 11.237 -32.925 1.00 96.44 278 GLN A O 1
ATOM 2127 N N . GLU A 1 279 ? 0.754 9.092 -33.040 1.00 96.88 279 GLU A N 1
ATOM 2128 C CA . GLU A 1 279 ? -0.444 8.535 -32.421 1.00 96.88 279 GLU A CA 1
ATOM 2129 C C . GLU A 1 279 ? -0.107 8.001 -31.034 1.00 96.88 279 GLU A C 1
ATOM 2131 O O . GLU A 1 279 ? 1.032 7.610 -30.752 1.00 96.88 279 GLU A O 1
ATOM 2136 N N . TYR A 1 280 ? -1.098 7.985 -30.143 1.00 98.00 280 TYR A N 1
ATOM 2137 C CA . TYR A 1 280 ? -0.920 7.365 -28.839 1.00 98.00 280 TYR A CA 1
ATOM 2138 C C . TYR A 1 280 ? -0.630 5.879 -29.007 1.00 98.00 280 TYR A C 1
ATOM 2140 O O . TYR A 1 280 ? -1.295 5.157 -29.745 1.00 98.00 280 TYR A O 1
ATOM 2148 N N . CYS A 1 281 ? 0.379 5.408 -28.287 1.00 97.88 281 CYS A N 1
ATOM 2149 C CA . CYS A 1 281 ? 0.754 4.011 -28.303 1.00 97.88 281 CYS A CA 1
ATOM 2150 C C . CYS A 1 281 ? -0.392 3.170 -27.731 1.00 97.88 281 CYS A C 1
ATOM 2152 O O . CYS A 1 281 ? -0.690 3.269 -26.538 1.00 97.88 281 CYS A O 1
ATOM 2154 N N . ALA A 1 282 ? -0.980 2.310 -28.564 1.00 97.50 282 ALA A N 1
ATOM 2155 C CA . ALA A 1 282 ? -2.102 1.451 -28.191 1.00 97.50 282 ALA A CA 1
ATOM 2156 C C . ALA A 1 282 ? -1.794 0.541 -26.987 1.00 97.50 282 ALA A C 1
ATOM 2158 O O . ALA A 1 282 ? -2.670 0.281 -26.171 1.00 97.50 282 ALA A O 1
ATOM 2159 N N . VAL A 1 283 ? -0.534 0.114 -26.826 1.00 97.00 283 VAL A N 1
ATOM 2160 C CA . VAL A 1 283 ? -0.111 -0.795 -25.744 1.00 97.00 283 VAL A CA 1
ATOM 2161 C C . VAL A 1 283 ? -0.150 -0.124 -24.367 1.00 97.00 283 VAL A C 1
ATOM 2163 O O . VAL A 1 283 ? -0.567 -0.738 -23.392 1.00 97.00 283 VAL A O 1
ATOM 2166 N N . CYS A 1 284 ? 0.287 1.135 -24.264 1.00 97.19 284 CYS A N 1
ATOM 2167 C CA . CYS A 1 284 ? 0.335 1.860 -22.984 1.00 97.19 284 CYS A CA 1
ATOM 2168 C C . CYS A 1 284 ? -0.756 2.931 -22.845 1.00 97.19 284 CYS A C 1
ATOM 2170 O O . CYS A 1 284 ? -0.790 3.650 -21.844 1.00 97.19 284 CYS A O 1
ATOM 2172 N N . ALA A 1 285 ? -1.627 3.057 -23.852 1.00 96.88 285 ALA A N 1
ATOM 2173 C CA . ALA A 1 285 ? -2.644 4.098 -23.960 1.00 96.88 285 ALA A CA 1
ATOM 2174 C C . ALA A 1 285 ? -2.075 5.508 -23.702 1.00 96.88 285 ALA A C 1
ATOM 2176 O O . ALA A 1 285 ? -2.612 6.273 -22.908 1.00 96.88 285 ALA A O 1
ATOM 2177 N N . GLY A 1 286 ? -0.927 5.828 -24.306 1.00 96.81 286 GLY A N 1
ATOM 2178 C CA . GLY A 1 286 ? -0.305 7.149 -24.164 1.00 96.81 286 GLY A CA 1
ATOM 2179 C C . GLY A 1 286 ? 0.575 7.361 -22.928 1.00 96.81 286 GLY A C 1
ATOM 2180 O O . GLY A 1 286 ? 1.303 8.344 -22.883 1.00 96.81 286 GLY A O 1
ATOM 2181 N N . ARG A 1 287 ? 0.574 6.452 -21.943 1.00 97.19 287 ARG A N 1
ATOM 2182 C CA . ARG A 1 287 ? 1.284 6.663 -20.663 1.00 97.19 287 ARG A CA 1
ATOM 2183 C C . ARG A 1 287 ? 2.805 6.540 -20.741 1.00 97.19 287 ARG A C 1
ATOM 2185 O O . ARG A 1 287 ? 3.492 7.007 -19.845 1.00 97.19 287 ARG A O 1
ATOM 2192 N N . GLY A 1 288 ? 3.330 5.854 -21.755 1.00 96.75 288 GLY A N 1
ATOM 2193 C CA . GLY A 1 288 ? 4.764 5.572 -21.896 1.00 96.75 288 GLY A CA 1
ATOM 2194 C C . GLY A 1 288 ? 5.267 4.393 -21.060 1.00 96.75 288 GLY A C 1
ATOM 2195 O O . GLY A 1 288 ? 6.287 3.803 -21.402 1.00 96.75 288 GLY A O 1
ATOM 2196 N N . TYR A 1 289 ? 4.517 3.954 -20.052 1.00 96.94 289 TYR A N 1
ATOM 2197 C CA . TYR A 1 289 ? 4.885 2.841 -19.176 1.00 96.94 289 TYR A CA 1
ATOM 2198 C C . TYR A 1 289 ? 3.791 1.777 -19.157 1.00 96.94 289 TYR A C 1
ATOM 2200 O O . TYR A 1 289 ? 2.609 2.077 -19.341 1.00 96.94 289 TYR A O 1
ATOM 2208 N N . VAL A 1 290 ? 4.194 0.530 -18.943 1.00 95.81 290 VAL A N 1
ATOM 2209 C CA . VAL A 1 290 ? 3.297 -0.617 -18.761 1.00 95.81 290 VAL A CA 1
ATOM 2210 C C . VAL A 1 290 ? 3.609 -1.304 -17.432 1.00 95.81 290 VAL A C 1
ATOM 2212 O O . VAL A 1 290 ? 4.748 -1.201 -16.962 1.00 95.81 290 VAL A O 1
ATOM 2215 N N . PRO A 1 291 ? 2.638 -1.996 -16.807 1.00 93.31 291 PRO A N 1
ATOM 2216 C CA . PRO A 1 291 ? 2.909 -2.831 -15.642 1.00 93.31 291 PRO A CA 1
ATOM 2217 C C . PRO A 1 291 ? 4.066 -3.787 -15.932 1.00 93.31 291 PRO A C 1
ATOM 2219 O O . PRO A 1 291 ? 4.158 -4.343 -17.029 1.00 93.31 291 PRO A O 1
ATOM 2222 N N . CYS A 1 292 ? 4.976 -3.945 -14.973 1.00 92.00 292 CYS A N 1
ATOM 2223 C CA . CYS A 1 292 ? 6.113 -4.838 -15.145 1.00 92.00 292 CYS A CA 1
ATOM 2224 C C . CYS A 1 292 ? 5.605 -6.281 -15.319 1.00 92.00 292 CYS A C 1
ATOM 2226 O O . CYS A 1 292 ? 4.986 -6.801 -14.386 1.00 92.00 292 CYS A O 1
ATOM 2228 N N . PRO A 1 293 ? 5.882 -6.955 -16.453 1.00 89.19 293 PRO A N 1
ATOM 2229 C CA . PRO A 1 293 ? 5.352 -8.293 -16.715 1.00 89.19 293 PRO A CA 1
ATOM 2230 C C . PRO A 1 293 ? 5.846 -9.316 -15.686 1.00 89.19 293 PRO A C 1
ATOM 2232 O O . PRO A 1 293 ? 5.120 -10.240 -15.343 1.00 89.19 293 PRO A O 1
ATOM 2235 N N . SER A 1 294 ? 7.052 -9.114 -15.144 1.00 85.56 294 SER A N 1
ATOM 2236 C CA . SER A 1 294 ? 7.629 -9.948 -14.085 1.00 85.56 294 SER A CA 1
ATOM 2237 C C . SER A 1 294 ? 6.963 -9.753 -12.719 1.00 85.56 294 SER A C 1
ATOM 2239 O O . SER A 1 294 ? 7.067 -10.630 -11.867 1.00 85.56 294 SER A O 1
ATOM 2241 N N . CYS A 1 295 ? 6.303 -8.614 -12.490 1.00 81.38 295 CYS A N 1
ATOM 2242 C CA . CYS A 1 295 ? 5.570 -8.344 -11.252 1.00 81.38 295 CYS A CA 1
ATOM 2243 C C . CYS A 1 295 ? 4.090 -8.730 -11.371 1.00 81.38 295 CYS A C 1
ATOM 2245 O O . CYS A 1 295 ? 3.513 -9.212 -10.403 1.00 81.38 295 CYS A O 1
ATOM 2247 N N . SER A 1 296 ? 3.470 -8.530 -12.540 1.00 76.50 296 SER A N 1
ATOM 2248 C CA . SER A 1 296 ? 2.026 -8.729 -12.724 1.00 76.50 296 SER A CA 1
ATOM 2249 C C . SER A 1 296 ? 1.589 -10.194 -12.720 1.00 76.50 296 SER A C 1
ATOM 2251 O O . SER A 1 296 ? 0.445 -10.471 -12.382 1.00 76.50 296 SER A O 1
ATOM 2253 N N . THR A 1 297 ? 2.469 -11.135 -13.072 1.00 66.50 297 THR A N 1
ATOM 2254 C CA . THR A 1 297 ? 2.139 -12.573 -13.082 1.00 66.50 297 THR A CA 1
ATOM 2255 C C . THR A 1 297 ? 1.959 -13.179 -11.691 1.00 66.50 297 THR A C 1
ATOM 2257 O O . THR A 1 297 ? 1.431 -14.275 -11.600 1.00 66.50 297 THR A O 1
ATOM 2260 N N . ASN A 1 298 ? 2.377 -12.490 -10.624 1.00 55.22 298 ASN A N 1
ATOM 2261 C CA . ASN A 1 298 ? 2.220 -12.964 -9.241 1.00 55.22 298 ASN A CA 1
ATOM 2262 C C . ASN A 1 298 ? 0.998 -12.356 -8.522 1.00 55.22 298 ASN A C 1
ATOM 2264 O O . ASN A 1 298 ? 0.845 -12.564 -7.328 1.00 55.22 298 ASN A O 1
ATOM 2268 N N . LEU A 1 299 ? 0.168 -11.562 -9.210 1.00 52.62 299 LEU A N 1
ATOM 2269 C CA . LEU A 1 299 ? -1.007 -10.893 -8.623 1.00 52.62 299 LEU A CA 1
ATOM 2270 C C . LEU A 1 299 ? -2.351 -11.503 -9.075 1.00 52.62 299 LEU A C 1
ATOM 2272 O O . LEU A 1 299 ? -3.394 -10.900 -8.823 1.00 52.62 299 LEU A O 1
ATOM 2276 N N . GLN A 1 300 ? -2.330 -12.649 -9.764 1.00 45.12 300 GLN A N 1
ATOM 2277 C CA . GLN A 1 300 ? -3.518 -13.430 -10.143 1.00 45.12 300 GLN A CA 1
ATOM 2278 C C . GLN A 1 300 ? -3.608 -14.686 -9.287 1.00 45.12 300 GLN A C 1
ATOM 2280 O O . GLN A 1 300 ? -4.742 -15.005 -8.873 1.00 45.12 300 GLN A O 1
#

Secondary structure (DSSP, 8-state):
--THHHHHHHHHHHHHHHHTTTB-TTT--B--TT--B-TTT-BBTTT-PBP---------THHHHHHHHHHHHHHHHHHHHHHHHHHHHHHHHHHHHHHHHHHHHHHHHHHSPPPPTT-EEEEEBTTS-EEEEEEEEEETTEEEEE-TTS-EEEEEGGGB-HHHHTTT-HHHHHHHHHHHHPPPSSHHHHHHTS--HHHHHHHHHHHHHHHHHHT-TTTTTSSEEE-TTTTTSSEEEEEEEEE-TTTTTSSEEE-SSSSSEEEPTTTTTSSEEEEEEEEE-TTTTTSSEEE-HHHHTT--

Radius of gyration: 50.69 Å; chains: 1; bounding box: 151×53×124 Å

Foldseek 3Di:
DDVVVVVVVVVVVVLVVVLVQQADPPPRDHDDNPDQADPVFQQRSVPRDRDPPDPPPPPPPVVVVVVVVVVVVVVVVVVVCVVVVVVVVVVVLVVLLVVQLVVLVVVLCVQAPADDQQDFDWFAFPVRDIATFGFNAADPAATWGQHPVRDTDGDGPLGGQLSNVCNHDVVLVVVLSCQRSDDDPDPVSNVVPVDDPVVSVVSSVVSSLLSNLCCPVQCNNPQKHFDPQCRLQQWDWDWDWDFDPQPRQQQWDDDPDDDDTDGDPPCRSRRTDIDTDIDGDPQVRSRRIDGDPVSVVVVD

Sequence (300 aa):
MSEQAKADSNENRKTNLQLMHGICPACGARFERGTIICIRCGLNVKTGKRFQTRFRAEPRQWGRAFLAAFFLAVVAVAVASVPRGVRWYESRMKALEDERYARVLAHLEKMYPCFSVGETVTVRSASGAMITGVLLGSGPSGLIMQSPMGRTATLPFHMFDPAELLRFDDSLRQDVLRTCSALPNPWWQRMQMLVLEEDLDLDMTRAVERIRGHFCAACQGAGTVACKACGGRGTVPVRGEKPCPQCGGTGTYSARVGTGKSQCPFCRGVGSIPDERQEYCAVCAGRGYVPCPSCSTNLQ

pLDDT: mean 86.97, std 11.62, range [45.12, 98.19]